Protein AF-A0A2C9CUK0-F1 (afdb_monomer_lite)

Structure (mmCIF, N/CA/C/O backbone):
data_AF-A0A2C9CUK0-F1
#
_entry.id   AF-A0A2C9CUK0-F1
#
loop_
_atom_site.group_PDB
_atom_site.id
_atom_site.type_symbol
_atom_site.label_atom_id
_atom_site.label_alt_id
_atom_site.label_comp_id
_atom_site.label_asym_id
_atom_site.label_entity_id
_atom_site.label_seq_id
_atom_site.pdbx_PDB_ins_code
_atom_site.Cartn_x
_atom_site.Cartn_y
_atom_site.Cartn_z
_atom_site.occupancy
_atom_site.B_iso_or_equiv
_atom_site.auth_seq_id
_atom_site.auth_comp_id
_atom_site.auth_asym_id
_atom_site.auth_atom_id
_atom_site.pdbx_PDB_model_num
ATOM 1 N N . MET A 1 1 ? -21.417 17.311 0.250 1.00 39.19 1 MET A N 1
ATOM 2 C CA . MET A 1 1 ? -20.055 17.781 0.565 1.00 39.19 1 MET A CA 1
ATOM 3 C C . MET A 1 1 ? -19.250 16.514 0.707 1.00 39.19 1 MET A C 1
ATOM 5 O O . MET A 1 1 ? -19.716 15.669 1.457 1.00 39.19 1 MET A O 1
ATOM 9 N N . ALA A 1 2 ? -18.195 16.342 -0.091 1.00 47.84 2 ALA A N 1
ATOM 10 C CA . ALA A 1 2 ? -17.314 15.178 -0.002 1.00 47.84 2 ALA A CA 1
ATOM 11 C C . ALA A 1 2 ? -16.768 15.044 1.430 1.00 47.84 2 ALA A C 1
ATOM 13 O O . ALA A 1 2 ? -16.642 16.058 2.128 1.00 47.84 2 ALA A O 1
ATOM 14 N N . GLY A 1 3 ? -16.516 13.817 1.878 1.00 55.72 3 GLY A N 1
ATOM 15 C CA . GLY A 1 3 ? -16.059 13.498 3.222 1.00 55.72 3 GLY A CA 1
ATOM 16 C C . GLY A 1 3 ? -14.786 14.271 3.546 1.00 55.72 3 GLY A C 1
ATOM 17 O O . GLY A 1 3 ? -13.742 14.082 2.931 1.00 55.72 3 GLY A O 1
ATOM 18 N N . ASN A 1 4 ? -14.864 15.192 4.501 1.00 68.44 4 ASN A N 1
ATOM 19 C CA . ASN A 1 4 ? -13.760 16.095 4.799 1.00 68.44 4 ASN A CA 1
ATOM 20 C C . ASN A 1 4 ? -12.866 15.509 5.903 1.00 68.44 4 ASN A C 1
ATOM 22 O O . ASN A 1 4 ? -12.950 15.938 7.052 1.00 68.44 4 ASN A O 1
ATOM 26 N N . ALA A 1 5 ? -12.001 14.541 5.595 1.00 70.81 5 ALA A N 1
ATOM 27 C CA . ALA A 1 5 ? -10.980 14.100 6.550 1.00 70.81 5 ALA A CA 1
ATOM 28 C C . ALA A 1 5 ? -9.882 15.174 6.700 1.00 70.81 5 ALA A C 1
ATOM 30 O O . ALA A 1 5 ? -9.235 15.556 5.726 1.00 70.81 5 ALA A O 1
ATOM 31 N N . GLN A 1 6 ? -9.655 15.662 7.922 1.00 83.31 6 GLN A N 1
ATOM 32 C CA . GLN A 1 6 ? -8.569 16.595 8.241 1.00 83.31 6 GLN A CA 1
ATOM 33 C C . GLN A 1 6 ? -7.278 15.851 8.603 1.00 83.31 6 GLN A C 1
ATOM 35 O O . GLN A 1 6 ? -6.186 16.262 8.213 1.00 83.31 6 GLN A O 1
ATOM 40 N N . GLU A 1 7 ? -7.401 14.771 9.372 1.00 93.88 7 GLU A N 1
ATOM 41 C CA . GLU A 1 7 ? -6.284 13.953 9.836 1.00 93.88 7 GLU A CA 1
ATOM 42 C C . GLU A 1 7 ? -6.680 12.478 9.785 1.00 93.88 7 GLU A C 1
ATOM 44 O O . GLU A 1 7 ? -7.729 12.097 10.302 1.00 93.88 7 GLU A O 1
ATOM 49 N N . VAL A 1 8 ? -5.819 11.643 9.205 1.00 97.19 8 VAL A N 1
ATOM 50 C CA . VAL A 1 8 ? -5.977 10.186 9.197 1.00 97.19 8 VAL A CA 1
ATOM 51 C C . VAL A 1 8 ? -4.677 9.556 9.675 1.00 97.19 8 VAL A C 1
ATOM 53 O O . VAL A 1 8 ? -3.614 9.819 9.116 1.00 97.19 8 VAL A O 1
ATOM 56 N N . ALA A 1 9 ? -4.751 8.740 10.724 1.00 97.88 9 ALA A N 1
ATOM 57 C CA . ALA A 1 9 ? -3.572 8.179 11.371 1.00 97.88 9 ALA A CA 1
ATOM 58 C C . ALA A 1 9 ? -3.824 6.772 11.911 1.00 97.88 9 ALA A C 1
ATOM 60 O O . ALA A 1 9 ? -4.932 6.422 12.318 1.00 97.88 9 ALA A O 1
ATOM 61 N N . PHE A 1 10 ? -2.762 5.974 11.968 1.00 98.38 10 PHE A N 1
ATOM 62 C CA . PHE A 1 10 ? -2.781 4.715 12.699 1.00 98.38 10 PHE A CA 1
ATOM 63 C C . PHE A 1 10 ? -2.684 4.942 14.213 1.00 98.38 10 PHE A C 1
ATOM 65 O O . PHE A 1 10 ? -2.031 5.878 14.674 1.00 98.38 10 PHE A O 1
ATOM 72 N N . THR A 1 11 ? -3.298 4.053 14.995 1.00 98.00 11 THR A N 1
ATOM 73 C CA . THR A 1 11 ? -3.224 4.047 16.464 1.00 98.00 11 THR A CA 1
ATOM 74 C C . THR A 1 11 ? -2.639 2.736 16.989 1.00 98.00 11 THR A C 1
ATOM 76 O O . THR A 1 11 ? -2.688 1.690 16.332 1.00 98.00 11 THR A O 1
ATOM 79 N N . GLN A 1 12 ? -2.037 2.785 18.181 1.00 96.81 12 GLN A N 1
ATOM 80 C CA . GLN A 1 12 ? -1.477 1.618 18.863 1.00 96.81 12 GLN A CA 1
ATOM 81 C C . GLN A 1 12 ? -2.233 1.320 20.156 1.00 96.81 12 GLN A C 1
ATOM 83 O O . GLN A 1 12 ? -2.759 2.220 20.804 1.00 96.81 12 GLN A O 1
ATOM 88 N N . ILE A 1 13 ? -2.252 0.043 20.537 1.00 96.25 13 ILE A N 1
ATOM 89 C CA . ILE A 1 13 ? -2.817 -0.425 21.799 1.00 96.25 13 ILE A CA 1
ATOM 90 C C . ILE A 1 13 ? -1.724 -1.188 22.541 1.00 96.25 13 ILE A C 1
ATOM 92 O O . ILE A 1 13 ? -1.224 -2.203 22.049 1.00 96.25 13 ILE A O 1
ATOM 96 N N . ASP A 1 14 ? -1.378 -0.715 23.734 1.00 92.62 14 ASP A N 1
ATOM 97 C CA . ASP A 1 14 ? -0.378 -1.355 24.585 1.00 92.62 14 ASP A CA 1
ATOM 98 C C . ASP A 1 14 ? -0.802 -2.770 25.003 1.00 92.62 14 ASP A C 1
ATOM 100 O O . ASP A 1 14 ? -1.976 -3.062 25.242 1.00 92.62 14 ASP A O 1
ATOM 104 N N . GLY A 1 15 ? 0.175 -3.672 25.119 1.00 90.69 15 GLY A N 1
ATOM 105 C CA . GLY A 1 15 ? -0.054 -5.049 25.567 1.00 90.69 15 GLY A CA 1
ATOM 106 C C . GLY A 1 15 ? -0.699 -5.973 24.527 1.00 90.69 15 GLY A C 1
ATOM 107 O O . GLY A 1 15 ? -1.004 -7.124 24.848 1.00 90.69 15 GLY A O 1
ATOM 108 N N . ARG A 1 16 ? -0.888 -5.512 23.283 1.00 92.06 16 ARG A N 1
ATOM 109 C CA . ARG A 1 16 ? -1.268 -6.372 22.156 1.00 92.06 16 ARG A CA 1
ATOM 110 C C . ARG A 1 16 ? -0.193 -7.417 21.861 1.00 92.06 16 ARG A C 1
ATOM 112 O O . ARG A 1 16 ? 1.002 -7.189 22.040 1.00 92.06 16 ARG A O 1
ATOM 119 N N . ALA A 1 17 ? -0.643 -8.583 21.398 1.00 90.19 17 ALA A N 1
ATOM 120 C CA . ALA A 1 17 ? 0.257 -9.600 20.878 1.00 90.19 17 ALA A CA 1
ATOM 121 C C . ALA A 1 17 ? 0.952 -9.060 19.626 1.00 90.19 17 ALA A C 1
ATOM 123 O O . ALA A 1 17 ? 0.290 -8.491 18.764 1.00 90.19 17 ALA A O 1
ATOM 124 N N . SER A 1 18 ? 2.261 -9.276 19.521 1.00 92.56 18 SER A N 1
ATOM 125 C CA . SER A 1 18 ? 3.012 -8.837 18.350 1.00 92.56 18 SER A CA 1
ATOM 126 C C . SER A 1 18 ? 2.898 -9.842 17.202 1.00 92.56 18 SER A C 1
ATOM 128 O O . SER A 1 18 ? 3.010 -11.060 17.404 1.00 92.56 18 SER A O 1
ATOM 130 N N . TYR A 1 19 ? 2.704 -9.329 15.987 1.00 95.44 19 TYR A N 1
ATOM 131 C CA . TYR A 1 19 ? 2.800 -10.118 14.762 1.00 95.44 19 TYR A CA 1
ATOM 132 C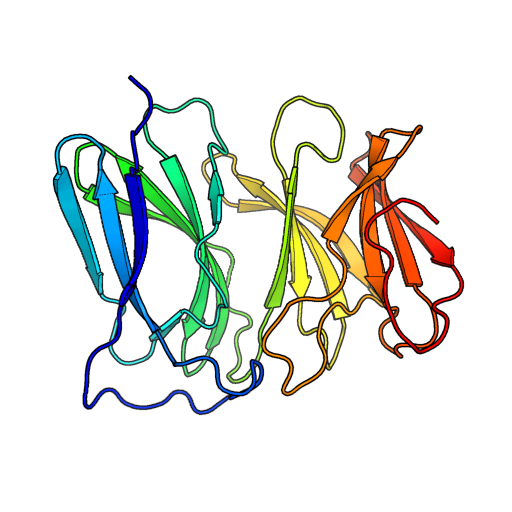 C . TYR A 1 19 ? 4.254 -10.521 14.479 1.00 95.44 19 TYR A C 1
ATOM 134 O O . TYR A 1 19 ? 4.511 -11.635 14.017 1.00 95.44 19 TYR A O 1
ATOM 142 N N . GLY A 1 20 ? 5.214 -9.659 14.806 1.00 93.06 20 GLY A N 1
ATOM 143 C CA . GLY A 1 20 ? 6.645 -9.934 14.833 1.00 93.06 20 GLY A CA 1
ATOM 144 C C . GLY A 1 20 ? 7.261 -10.209 13.464 1.00 93.06 20 GLY A C 1
ATOM 145 O O . GLY A 1 20 ? 8.268 -10.911 13.390 1.00 93.06 20 GLY A O 1
ATOM 146 N N . HIS A 1 21 ? 6.651 -9.729 12.376 1.00 94.12 21 HIS A N 1
ATOM 147 C CA . HIS A 1 21 ? 7.210 -9.913 11.034 1.00 94.12 21 HIS A CA 1
ATOM 148 C C . HIS A 1 21 ? 8.361 -8.940 10.759 1.00 94.12 21 HIS A C 1
ATOM 150 O O . HIS A 1 21 ? 9.390 -9.369 10.242 1.00 94.12 21 HIS A O 1
ATOM 156 N N . GLY A 1 22 ? 8.214 -7.667 11.150 1.00 90.62 22 GLY A N 1
ATOM 157 C CA . GLY A 1 22 ? 9.307 -6.686 11.180 1.00 90.62 22 GLY A CA 1
ATOM 158 C C . GLY A 1 22 ? 9.939 -6.372 9.821 1.00 90.62 22 GLY A C 1
ATOM 159 O O . GLY A 1 22 ? 11.112 -6.012 9.759 1.00 90.62 22 GLY A O 1
ATOM 160 N N . VAL A 1 23 ? 9.205 -6.536 8.713 1.00 93.62 23 VAL A N 1
ATOM 161 C CA . VAL A 1 23 ? 9.763 -6.262 7.377 1.00 93.62 23 VAL A CA 1
ATOM 162 C C . VAL A 1 23 ? 10.017 -4.780 7.136 1.00 93.62 23 VAL A C 1
ATOM 164 O O . VAL A 1 23 ? 10.959 -4.463 6.415 1.00 93.62 23 VAL A O 1
ATOM 167 N N . LEU A 1 24 ? 9.227 -3.906 7.765 1.00 95.06 24 LEU A N 1
ATOM 168 C CA . LEU A 1 24 ? 9.267 -2.446 7.637 1.00 95.06 24 LEU A CA 1
ATOM 169 C C . LEU A 1 24 ? 10.268 -1.762 8.601 1.00 95.06 24 LEU A C 1
ATOM 171 O O . LEU A 1 24 ? 10.103 -0.598 8.970 1.00 95.06 24 LEU A O 1
ATOM 175 N N . GLY A 1 25 ? 11.299 -2.486 9.051 1.00 92.75 25 GLY A N 1
ATOM 176 C CA . GLY A 1 25 ? 12.298 -1.960 9.984 1.00 92.75 25 GLY A CA 1
ATOM 177 C C . GLY A 1 25 ? 11.684 -1.577 11.333 1.00 92.75 25 GLY A C 1
ATOM 178 O O . GLY A 1 25 ? 10.969 -2.376 11.933 1.00 92.75 25 GLY A O 1
ATOM 179 N N . ASP A 1 26 ? 11.955 -0.351 11.789 1.00 91.56 26 ASP A N 1
ATOM 180 C CA . ASP A 1 26 ? 11.504 0.174 13.088 1.00 91.56 26 ASP A CA 1
ATOM 181 C C . ASP A 1 26 ? 10.067 0.737 13.066 1.00 91.56 26 ASP A C 1
ATOM 183 O O . ASP A 1 26 ? 9.647 1.410 14.011 1.00 91.56 26 ASP A O 1
ATOM 187 N N . ILE A 1 27 ? 9.302 0.499 11.992 1.00 93.62 27 ILE A N 1
ATOM 188 C CA . ILE A 1 27 ? 7.895 0.908 11.934 1.00 93.62 27 ILE A CA 1
ATOM 189 C C . ILE A 1 27 ? 7.081 0.093 12.954 1.00 93.62 27 ILE A C 1
ATOM 191 O O . ILE A 1 27 ? 7.160 -1.140 12.951 1.00 93.62 27 ILE A O 1
ATOM 195 N N . PRO A 1 28 ? 6.295 0.754 13.827 1.00 93.31 28 PRO A N 1
ATOM 196 C CA . PRO A 1 28 ? 5.480 0.060 14.811 1.00 93.31 28 PRO A CA 1
ATOM 197 C C . PRO A 1 28 ? 4.389 -0.815 14.192 1.00 93.31 28 PRO A C 1
ATOM 199 O O . PRO A 1 28 ? 3.915 -0.582 13.084 1.00 93.31 28 PRO A O 1
ATOM 202 N N . GLU A 1 29 ? 3.921 -1.791 14.967 1.00 94.56 29 GLU A N 1
ATOM 203 C CA . GLU A 1 29 ? 2.696 -2.518 14.642 1.00 94.56 29 GLU A CA 1
ATOM 204 C C . GLU A 1 29 ? 1.478 -1.688 15.061 1.00 94.56 29 GLU A C 1
ATOM 206 O O . GLU A 1 29 ? 1.323 -1.301 16.230 1.00 94.56 29 GLU A O 1
ATOM 211 N N . TRP A 1 30 ? 0.624 -1.403 14.082 1.00 97.88 30 TRP A N 1
ATOM 212 C CA . TRP A 1 30 ? -0.567 -0.577 14.230 1.00 97.88 30 TRP A CA 1
ATOM 213 C C . TRP A 1 30 ? -1.805 -1.436 14.489 1.00 97.88 30 TRP A C 1
ATOM 215 O O . TRP A 1 30 ? -1.978 -2.496 13.891 1.00 97.88 30 TRP A O 1
ATOM 225 N N . HIS A 1 31 ? -2.695 -0.962 15.356 1.00 98.19 31 HIS A N 1
ATOM 226 C CA . HIS A 1 31 ? -3.851 -1.723 15.846 1.00 98.19 31 HIS A CA 1
ATOM 227 C C . HIS A 1 31 ? -5.193 -1.068 15.529 1.00 98.19 31 HIS A C 1
ATOM 229 O O . HIS A 1 31 ? -6.231 -1.722 15.640 1.00 98.19 31 HIS A O 1
ATOM 235 N N . GLY A 1 32 ? -5.180 0.207 15.160 1.00 98.12 32 GLY A N 1
ATOM 236 C CA . GLY A 1 32 ? -6.376 0.947 14.815 1.00 98.12 32 GLY A CA 1
ATOM 237 C C . GLY A 1 32 ? -6.115 2.024 13.776 1.00 98.12 32 GLY A C 1
ATOM 238 O O . GLY A 1 32 ? -4.969 2.307 13.421 1.00 98.12 32 GLY A O 1
ATOM 239 N N . LEU A 1 33 ? -7.208 2.580 13.273 1.00 98.56 33 LEU A N 1
ATOM 240 C CA . LEU A 1 33 ? -7.255 3.673 12.314 1.00 98.56 33 LEU A CA 1
ATOM 241 C C . LEU A 1 33 ? -8.147 4.759 12.906 1.00 98.56 33 LEU A C 1
ATOM 243 O O . LEU A 1 33 ? -9.275 4.481 13.313 1.00 98.56 33 LEU A O 1
ATOM 247 N N . ARG A 1 34 ? -7.640 5.986 12.956 1.00 98.25 34 ARG A N 1
ATOM 248 C CA . ARG A 1 3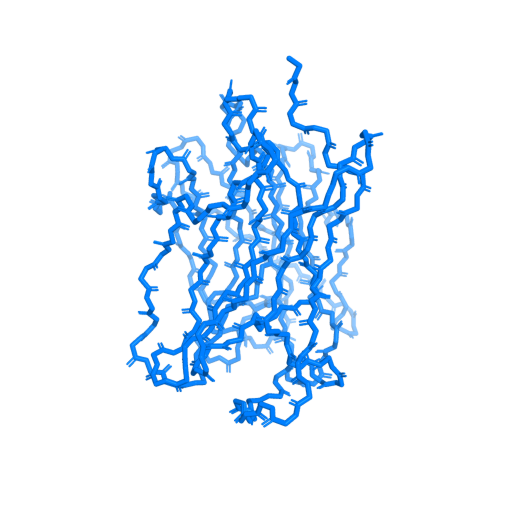4 ? -8.346 7.154 13.471 1.00 98.25 34 ARG A CA 1
ATOM 249 C C . ARG A 1 34 ? -8.488 8.187 12.367 1.00 98.25 34 ARG A C 1
ATOM 251 O O . ARG A 1 34 ? -7.505 8.520 11.711 1.00 98.25 34 ARG A O 1
ATOM 258 N N . VAL A 1 35 ? -9.697 8.714 12.222 1.00 97.94 35 VAL A N 1
ATOM 259 C CA . VAL A 1 35 ? -10.009 9.863 11.372 1.00 97.94 35 VAL A CA 1
ATOM 260 C C . VAL A 1 35 ? -10.495 10.998 12.260 1.00 97.94 35 VAL A C 1
ATOM 262 O O . VAL A 1 35 ? -11.361 10.789 13.110 1.00 97.94 35 VAL A O 1
ATOM 265 N N . THR A 1 36 ? -9.938 12.186 12.056 1.00 96.12 36 THR A N 1
ATOM 266 C CA . THR A 1 36 ? -10.500 13.453 12.529 1.00 96.12 36 THR A CA 1
ATOM 267 C C . THR A 1 36 ? -10.989 14.216 11.304 1.00 96.12 36 THR A C 1
ATOM 269 O O . THR A 1 36 ? -10.191 14.468 10.399 1.00 96.12 36 THR A O 1
ATOM 272 N N . ASP A 1 37 ? -12.271 14.564 11.245 1.00 92.12 37 ASP A N 1
ATOM 273 C CA . ASP A 1 37 ? -12.817 15.368 10.147 1.00 92.12 37 ASP A CA 1
ATOM 274 C C . ASP A 1 37 ? -12.604 16.876 10.357 1.00 92.12 37 ASP A C 1
ATOM 276 O O . ASP A 1 37 ? -12.103 17.321 11.392 1.00 92.12 37 ASP A O 1
ATOM 280 N N . THR A 1 38 ? -12.974 17.685 9.364 1.00 89.00 38 THR A N 1
ATOM 281 C CA . THR A 1 38 ? -12.843 19.150 9.436 1.00 89.00 38 THR A CA 1
ATOM 282 C C . THR A 1 38 ? -13.748 19.814 10.467 1.00 89.00 38 THR A C 1
ATOM 284 O O . THR A 1 38 ? -13.477 20.952 10.853 1.00 89.00 38 THR A O 1
ATOM 287 N N . ASP A 1 39 ? -14.803 19.131 10.910 1.00 90.00 39 ASP A N 1
ATOM 288 C CA . ASP A 1 39 ? -15.696 19.596 11.972 1.00 90.00 39 ASP A CA 1
ATOM 289 C C . ASP A 1 39 ? -15.178 19.183 13.368 1.00 90.00 39 ASP A C 1
ATOM 291 O O . ASP A 1 39 ? -15.744 19.566 14.397 1.00 90.00 39 ASP A O 1
ATOM 295 N N . GLY A 1 40 ? -14.062 18.445 13.422 1.00 91.56 40 GLY A N 1
ATOM 296 C CA . GLY A 1 40 ? -13.429 17.937 14.634 1.00 91.56 40 GLY A CA 1
ATOM 297 C C . GLY A 1 40 ? -14.059 16.650 15.170 1.00 91.56 40 GLY A C 1
ATOM 298 O O . GLY A 1 40 ? -13.721 16.227 16.281 1.00 91.56 40 GLY A O 1
ATOM 299 N N . GLN A 1 41 ? -14.970 16.018 14.425 1.00 93.50 41 GLN A N 1
ATOM 300 C CA . GLN A 1 41 ? -15.496 14.703 14.760 1.00 93.50 41 GLN A CA 1
ATOM 301 C C . GLN A 1 41 ? -14.390 13.659 14.627 1.00 93.50 41 GLN A C 1
ATOM 303 O O . GLN A 1 41 ? -13.594 13.675 13.692 1.00 93.50 41 GLN A O 1
ATOM 308 N N . VAL A 1 42 ? -14.354 12.728 15.578 1.00 96.00 42 VAL A N 1
ATOM 309 C CA . VAL A 1 42 ? -13.370 11.647 15.606 1.00 96.00 42 VAL A CA 1
ATOM 310 C C . VAL A 1 42 ? -14.081 10.317 15.420 1.00 96.00 42 VAL A C 1
ATOM 312 O O . VAL A 1 42 ? -14.968 9.979 16.205 1.00 96.00 42 VAL A O 1
ATOM 315 N N . ALA A 1 43 ? -13.646 9.548 14.427 1.00 97.00 43 ALA A N 1
ATOM 316 C CA . ALA A 1 43 ? -13.976 8.138 14.284 1.00 97.00 43 ALA A CA 1
ATOM 317 C C . ALA A 1 43 ? -12.724 7.293 14.513 1.00 97.00 43 ALA A C 1
ATOM 319 O O . ALA A 1 43 ? -11.636 7.632 14.046 1.00 97.00 43 ALA A O 1
ATOM 320 N N . GLU A 1 44 ? -12.878 6.182 15.226 1.00 97.06 44 GLU A N 1
ATOM 321 C CA . GLU A 1 44 ? -11.797 5.233 15.457 1.00 97.06 44 GLU A CA 1
ATOM 322 C C . GLU A 1 44 ? -12.278 3.811 15.188 1.00 97.06 44 GLU A C 1
ATOM 324 O O . GLU A 1 44 ? -13.341 3.385 15.643 1.00 97.06 44 GLU A O 1
ATOM 329 N N . LEU A 1 45 ? -11.460 3.078 14.447 1.00 97.88 45 LEU A N 1
ATOM 330 C CA . LEU A 1 45 ? -11.599 1.661 14.189 1.00 97.88 45 LEU A CA 1
ATOM 331 C C . LEU A 1 45 ? -10.468 0.929 14.907 1.00 97.88 45 LEU A C 1
ATOM 333 O O . LEU A 1 45 ? -9.302 1.270 14.732 1.00 97.88 45 LEU A O 1
ATOM 337 N N . VAL A 1 46 ? -10.800 -0.130 15.643 1.00 98.06 46 VAL A N 1
ATOM 338 C CA . VAL A 1 46 ? -9.819 -1.039 16.248 1.00 98.06 46 VAL A CA 1
ATOM 339 C C . VAL A 1 46 ? -9.915 -2.404 15.578 1.00 98.06 46 VAL A C 1
ATOM 341 O O . VAL A 1 46 ? -10.985 -3.012 15.533 1.00 98.06 46 VAL A O 1
ATOM 344 N N . LEU A 1 47 ? -8.785 -2.910 15.089 1.00 98.19 47 LEU A N 1
ATOM 345 C CA . LEU A 1 47 ? -8.698 -4.227 14.468 1.00 98.19 47 LEU A CA 1
ATOM 346 C C . LEU A 1 47 ? -8.864 -5.361 15.498 1.00 98.19 47 LEU A C 1
ATOM 348 O O . LEU A 1 47 ? -8.542 -5.182 16.678 1.00 98.19 47 LEU A O 1
ATOM 352 N N . PRO A 1 48 ? -9.287 -6.573 15.094 1.00 97.44 48 PRO A N 1
ATOM 353 C CA . PRO A 1 48 ? -9.303 -7.737 15.983 1.00 97.44 48 PRO A CA 1
ATOM 354 C C . PRO A 1 48 ? -7.913 -8.069 16.577 1.00 97.44 48 PRO A C 1
ATOM 356 O O . PRO A 1 48 ? -6.901 -7.708 15.977 1.00 97.44 48 PRO A O 1
ATOM 359 N N . PRO A 1 49 ? -7.829 -8.758 17.740 1.00 96.62 49 PRO A N 1
ATOM 360 C CA . PRO A 1 49 ? -6.585 -9.129 18.447 1.00 96.62 49 PRO A CA 1
ATOM 361 C C . PRO A 1 49 ? -5.451 -9.733 17.613 1.00 96.62 49 PRO A C 1
ATOM 363 O O . PRO A 1 49 ? -4.286 -9.554 17.951 1.00 96.62 49 PRO A O 1
ATOM 366 N N . ASP A 1 50 ? -5.793 -10.447 16.548 1.00 96.62 50 ASP A N 1
ATOM 367 C CA . ASP A 1 50 ? -4.903 -11.198 15.661 1.00 96.62 50 ASP A CA 1
ATOM 368 C C . ASP A 1 50 ? -4.661 -10.495 14.311 1.00 96.62 50 ASP A C 1
ATOM 370 O O . ASP A 1 50 ? -4.324 -11.150 13.318 1.00 96.62 50 ASP A O 1
ATOM 374 N N . HIS A 1 51 ? -4.882 -9.180 14.263 1.00 98.12 51 HIS A N 1
ATOM 375 C CA . HIS A 1 51 ? -4.664 -8.336 13.093 1.00 98.12 51 HIS A CA 1
ATOM 376 C C . HIS A 1 51 ? -3.834 -7.104 13.450 1.00 98.12 51 HIS A C 1
ATOM 378 O O . HIS A 1 51 ? -3.914 -6.596 14.573 1.00 98.12 51 HIS A O 1
ATOM 384 N N . ILE A 1 52 ? -3.096 -6.609 12.462 1.00 98.1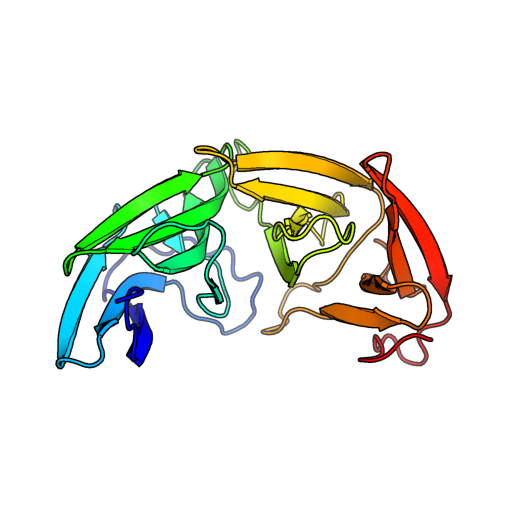9 52 ILE A N 1
ATOM 385 C CA . ILE A 1 52 ? -2.414 -5.312 12.489 1.00 98.19 52 ILE A CA 1
ATOM 386 C C . ILE A 1 52 ? -2.599 -4.601 11.145 1.00 98.19 52 ILE A C 1
ATOM 388 O O . ILE A 1 52 ? -2.864 -5.263 10.139 1.00 98.19 52 ILE A O 1
ATOM 392 N N . PHE A 1 53 ? -2.399 -3.284 11.108 1.00 98.38 53 PHE A N 1
ATOM 393 C CA . PHE A 1 53 ? -2.020 -2.631 9.856 1.00 98.38 53 PHE A CA 1
ATOM 394 C C . PHE A 1 53 ? -0.504 -2.749 9.698 1.00 98.38 53 PHE A C 1
ATOM 396 O O . PHE A 1 53 ? 0.258 -2.200 10.492 1.00 98.38 53 PHE A O 1
ATOM 403 N N . GLU A 1 54 ? -0.063 -3.517 8.707 1.00 97.44 54 GLU A N 1
ATOM 404 C CA . GLU A 1 54 ? 1.354 -3.699 8.382 1.00 97.44 54 GLU A CA 1
ATOM 405 C C . GLU A 1 54 ? 1.735 -2.726 7.262 1.00 97.44 54 GLU A C 1
ATOM 407 O O . GLU A 1 54 ? 1.990 -3.116 6.124 1.00 97.44 54 GLU A O 1
ATOM 412 N N . ASP A 1 55 ? 1.702 -1.434 7.578 1.00 97.75 55 ASP A N 1
ATOM 413 C CA . ASP A 1 55 ? 1.842 -0.343 6.612 1.00 97.75 55 ASP A CA 1
ATOM 414 C C . ASP A 1 55 ? 2.642 0.823 7.209 1.00 97.75 55 ASP A C 1
ATOM 416 O O . ASP A 1 55 ? 2.832 0.928 8.422 1.00 97.75 55 ASP A O 1
ATOM 420 N N . ILE A 1 56 ? 3.102 1.712 6.334 1.00 96.88 56 ILE A N 1
ATOM 421 C CA . ILE A 1 56 ? 3.847 2.918 6.700 1.00 96.88 56 ILE A CA 1
ATOM 422 C C . ILE A 1 56 ? 2.891 4.046 7.080 1.00 96.88 56 ILE A C 1
ATOM 424 O O . ILE A 1 56 ? 3.085 4.703 8.100 1.00 96.88 56 ILE A O 1
ATOM 428 N N . ALA A 1 57 ? 1.865 4.274 6.258 1.00 96.38 57 ALA A N 1
ATOM 429 C CA . ALA A 1 57 ? 0.870 5.318 6.470 1.00 96.38 57 ALA A CA 1
ATOM 430 C C . ALA A 1 57 ? -0.432 4.990 5.717 1.00 96.38 57 ALA A C 1
ATOM 432 O O . ALA A 1 57 ? -0.363 4.380 4.644 1.00 96.38 57 ALA A O 1
ATOM 433 N N . PRO A 1 58 ? -1.602 5.421 6.225 1.00 97.88 58 PRO A N 1
ATOM 434 C CA . PRO A 1 58 ? -2.850 5.354 5.474 1.00 97.88 58 PRO A CA 1
ATOM 435 C C . PRO A 1 58 ? -2.793 6.258 4.237 1.00 97.88 58 PRO A C 1
ATOM 437 O O . PRO A 1 58 ? -2.250 7.363 4.298 1.00 97.88 58 PRO A O 1
ATOM 440 N N . ARG A 1 59 ? -3.367 5.812 3.115 1.00 97.69 59 ARG A N 1
ATOM 441 C CA . ARG A 1 59 ? -3.475 6.607 1.880 1.00 97.69 59 ARG A CA 1
ATOM 442 C C . ARG A 1 59 ? -4.918 7.060 1.718 1.00 97.69 59 ARG A C 1
ATOM 444 O O . ARG A 1 59 ? -5.777 6.229 1.458 1.00 97.69 59 ARG A O 1
ATOM 451 N N . VAL A 1 60 ? -5.160 8.352 1.917 1.00 96.75 60 VAL A N 1
ATOM 452 C CA . VAL A 1 60 ? -6.485 8.975 1.793 1.00 96.75 60 VAL A CA 1
ATOM 453 C C . VAL A 1 60 ? -6.687 9.416 0.350 1.00 96.75 60 VAL A C 1
ATOM 455 O O . VAL A 1 60 ? -5.843 10.136 -0.188 1.00 96.75 60 VAL A O 1
ATOM 458 N N . VAL A 1 61 ? -7.765 8.969 -0.279 1.00 95.25 61 VAL A N 1
ATOM 459 C CA . VAL A 1 61 ? -8.050 9.194 -1.697 1.00 95.25 61 VAL A CA 1
ATOM 460 C C . VAL A 1 61 ? -9.553 9.068 -1.948 1.00 95.25 61 VAL A C 1
ATOM 462 O O . VAL A 1 61 ? -10.227 8.367 -1.211 1.00 95.25 61 VAL A O 1
ATOM 465 N N . GLN A 1 62 ? -10.061 9.749 -2.971 1.00 93.31 62 GLN A N 1
ATOM 466 C CA . GLN A 1 62 ? -11.412 9.533 -3.484 1.00 93.31 62 GLN A CA 1
ATOM 467 C C . GLN A 1 62 ? -11.313 8.532 -4.643 1.00 93.31 62 GLN A C 1
ATOM 469 O O . GLN A 1 62 ? -10.818 8.895 -5.709 1.00 93.31 62 GLN A O 1
ATOM 474 N N . LEU A 1 63 ? -11.656 7.269 -4.405 1.00 94.38 63 LEU A N 1
ATOM 475 C CA . LEU A 1 63 ? -11.585 6.177 -5.382 1.00 94.38 63 LEU A CA 1
ATOM 476 C C . LEU A 1 63 ? -12.854 6.057 -6.220 1.00 94.38 63 LEU A C 1
ATOM 478 O O . LEU A 1 63 ? -12.773 5.578 -7.350 1.00 94.38 63 LEU A O 1
ATOM 482 N N . ASP A 1 64 ? -13.995 6.472 -5.678 1.00 86.75 64 ASP A N 1
ATOM 483 C CA . ASP A 1 64 ? -15.275 6.475 -6.375 1.00 86.75 64 ASP A CA 1
ATOM 484 C C . ASP A 1 64 ? -15.963 7.852 -6.313 1.00 86.75 64 ASP A C 1
ATOM 486 O O . ASP A 1 64 ? -15.432 8.813 -5.763 1.00 86.75 64 ASP A O 1
ATOM 490 N N . ASP A 1 65 ? -17.141 7.980 -6.919 1.00 85.31 65 ASP A N 1
ATOM 491 C CA . ASP A 1 65 ? -17.885 9.248 -6.958 1.00 85.31 65 ASP A CA 1
ATOM 492 C C . ASP A 1 65 ? -18.828 9.442 -5.754 1.00 85.31 65 ASP A C 1
ATOM 494 O O . ASP A 1 65 ? -19.765 10.254 -5.813 1.00 85.31 65 ASP A O 1
ATOM 498 N N . ASP A 1 66 ? -18.652 8.670 -4.681 1.00 82.94 66 ASP A N 1
ATOM 499 C CA . ASP A 1 66 ? -19.501 8.765 -3.508 1.00 82.94 66 ASP A CA 1
ATOM 500 C C . ASP A 1 66 ? -19.155 9.987 -2.626 1.00 82.94 66 ASP A C 1
ATOM 502 O O . ASP A 1 66 ? -18.366 10.869 -2.976 1.00 82.94 66 ASP A O 1
ATOM 506 N N . ALA A 1 67 ? -19.892 10.156 -1.525 1.00 80.44 67 ALA A N 1
ATOM 507 C CA . ALA A 1 67 ? -19.687 11.291 -0.627 1.00 80.44 67 ALA A CA 1
ATOM 508 C C . ALA A 1 67 ? -18.705 10.994 0.517 1.00 80.44 67 ALA A C 1
ATOM 510 O O . ALA A 1 67 ? -18.404 11.918 1.277 1.00 80.44 67 ALA A O 1
ATOM 511 N N . GLY A 1 68 ? -18.284 9.744 0.688 1.00 89.38 68 GLY A N 1
ATOM 512 C CA . GLY A 1 68 ? -17.262 9.306 1.625 1.00 89.38 68 GLY A CA 1
ATOM 513 C C . GLY A 1 68 ? -15.864 9.690 1.157 1.00 89.38 68 GLY A C 1
ATOM 514 O O . GLY A 1 68 ? -15.698 10.443 0.205 1.00 89.38 68 GLY A O 1
ATOM 515 N N . ILE A 1 69 ? -14.858 9.268 1.916 1.00 92.00 69 ILE A N 1
ATOM 516 C CA . ILE A 1 69 ? -13.464 9.291 1.475 1.00 92.00 69 ILE A CA 1
ATOM 517 C C . ILE A 1 69 ? -12.835 7.942 1.794 1.00 92.00 69 ILE A C 1
ATOM 519 O O . ILE A 1 69 ? -13.011 7.406 2.899 1.00 92.00 69 ILE A O 1
ATOM 523 N N . GLU A 1 70 ? -12.045 7.426 0.862 1.00 96.69 70 GLU A N 1
ATOM 524 C CA . GLU A 1 70 ? -11.458 6.103 0.966 1.00 96.69 70 GLU A CA 1
ATOM 525 C C . GLU A 1 70 ? -10.054 6.179 1.560 1.00 96.69 70 GLU A C 1
ATOM 527 O O . GLU A 1 70 ? -9.250 7.088 1.329 1.00 96.69 70 GLU A O 1
ATOM 532 N N . ILE A 1 71 ? -9.744 5.180 2.374 1.00 98.25 71 ILE A N 1
ATOM 533 C CA . ILE A 1 71 ? -8.495 5.053 3.103 1.00 98.25 71 ILE A CA 1
ATOM 534 C C . ILE A 1 71 ? -7.924 3.680 2.781 1.00 98.25 71 ILE A C 1
ATOM 536 O O . ILE A 1 71 ? -8.368 2.646 3.290 1.00 98.25 71 ILE A O 1
ATOM 540 N N . VAL A 1 72 ? -6.909 3.681 1.925 1.00 98.69 72 VAL A N 1
ATOM 541 C CA . VAL A 1 72 ? -6.228 2.475 1.464 1.00 98.69 72 VAL A CA 1
ATOM 542 C C . VAL A 1 72 ? -5.092 2.122 2.415 1.00 98.69 72 VAL A C 1
ATOM 544 O O . VAL A 1 72 ? -4.178 2.921 2.657 1.00 98.69 72 VAL A O 1
ATOM 547 N N . VAL A 1 73 ? -5.142 0.899 2.939 1.00 98.75 73 VAL A N 1
ATOM 548 C CA . VAL A 1 73 ? -4.213 0.377 3.949 1.00 98.75 73 VAL A CA 1
ATOM 549 C C . VAL A 1 73 ? -3.826 -1.073 3.663 1.00 98.75 73 VAL A C 1
ATOM 551 O O . VAL A 1 73 ? -4.520 -1.807 2.952 1.00 98.75 73 VAL A O 1
ATOM 554 N N . VAL A 1 74 ? -2.725 -1.514 4.271 1.00 98.62 74 VAL A N 1
ATOM 555 C CA . VAL A 1 74 ? -2.350 -2.932 4.339 1.00 98.62 74 VAL A CA 1
ATOM 556 C C . VAL A 1 74 ? -2.797 -3.521 5.672 1.00 98.62 74 VAL A C 1
ATOM 558 O O . VAL A 1 74 ? -2.159 -3.314 6.702 1.00 98.62 74 VAL A O 1
ATOM 561 N N . GLU A 1 75 ? -3.891 -4.279 5.664 1.00 98.56 75 GLU A N 1
ATOM 562 C CA . GLU A 1 75 ? -4.330 -5.056 6.826 1.00 98.56 75 GLU A CA 1
ATOM 563 C C . GLU A 1 75 ? -3.667 -6.435 6.781 1.00 98.56 75 GLU A C 1
ATOM 565 O O . GLU A 1 75 ? -3.608 -7.059 5.725 1.00 98.56 75 GLU A O 1
ATOM 570 N N . THR A 1 76 ? -3.191 -6.941 7.917 1.00 98.50 76 THR A N 1
ATOM 571 C CA . THR A 1 76 ? -2.522 -8.243 8.014 1.00 98.50 76 THR A CA 1
ATOM 572 C C . THR A 1 76 ? -3.133 -9.087 9.116 1.00 98.50 76 THR A C 1
ATOM 574 O O . THR A 1 76 ? -3.194 -8.675 10.272 1.00 98.50 76 THR A O 1
ATOM 577 N N . ARG A 1 77 ? -3.515 -10.322 8.770 1.00 97.75 77 ARG A N 1
ATOM 578 C CA . ARG A 1 77 ? -3.919 -11.370 9.716 1.00 97.75 77 ARG A CA 1
ATOM 579 C C . ARG A 1 77 ? -2.755 -12.255 10.114 1.00 97.75 77 ARG A C 1
ATOM 581 O O . ARG A 1 77 ? -2.026 -12.759 9.257 1.00 97.75 77 ARG A O 1
ATOM 588 N N . PHE A 1 78 ? -2.669 -12.594 11.397 1.00 97.44 78 PHE A N 1
ATOM 589 C CA . PHE A 1 78 ? -1.526 -13.335 11.939 1.00 97.44 78 PHE A CA 1
ATOM 590 C C . PHE A 1 78 ? -1.298 -14.691 11.268 1.00 97.44 78 PHE A C 1
ATOM 592 O O . PHE A 1 78 ? -0.155 -15.107 11.085 1.00 97.44 78 PHE A O 1
ATOM 599 N N . ASN A 1 79 ? -2.368 -15.398 10.906 1.00 96.81 79 ASN A N 1
ATOM 600 C CA . ASN A 1 79 ? -2.291 -16.719 10.283 1.00 96.81 79 ASN A CA 1
ATOM 601 C C . ASN A 1 79 ? -2.442 -16.693 8.753 1.00 96.81 79 ASN A C 1
ATOM 603 O O . ASN A 1 79 ? -2.100 -17.688 8.113 1.00 96.81 79 ASN A O 1
ATOM 607 N N .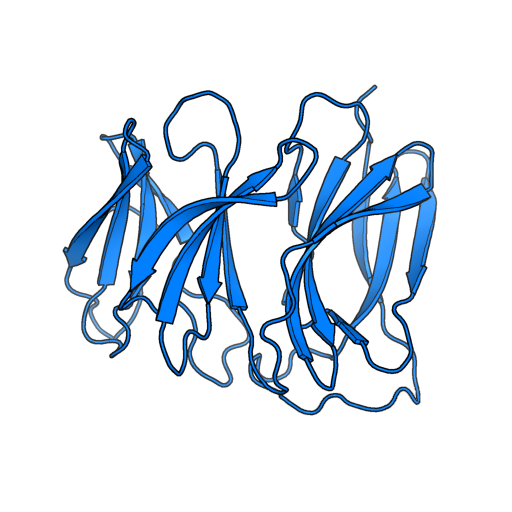 ALA A 1 80 ? -2.900 -15.583 8.167 1.00 97.31 80 ALA A N 1
ATOM 608 C CA . ALA A 1 80 ? -3.289 -15.516 6.759 1.00 97.31 80 ALA A CA 1
ATOM 609 C C . ALA A 1 80 ? -2.472 -14.512 5.927 1.00 97.31 80 ALA A C 1
ATOM 611 O O . ALA A 1 80 ? -2.531 -14.571 4.702 1.00 97.31 80 ALA A O 1
ATOM 612 N N . GLY A 1 81 ? -1.660 -13.663 6.559 1.00 97.62 81 GLY A N 1
ATOM 613 C CA . GLY A 1 81 ? -0.866 -12.646 5.870 1.00 97.62 81 GLY A CA 1
ATOM 614 C C . GLY A 1 81 ? -1.678 -11.396 5.538 1.00 97.62 81 GLY A C 1
ATOM 615 O O . GLY A 1 81 ? -2.769 -11.199 6.073 1.00 97.62 81 GLY A O 1
ATOM 616 N N . ALA A 1 82 ? -1.100 -10.547 4.696 1.00 97.88 82 ALA A N 1
ATOM 617 C CA . ALA A 1 82 ? -1.646 -9.260 4.302 1.00 97.88 82 ALA A CA 1
ATOM 618 C C . ALA A 1 82 ? -2.793 -9.377 3.293 1.00 97.88 82 ALA A C 1
ATOM 620 O O . ALA A 1 82 ? -2.922 -10.376 2.577 1.00 97.88 82 ALA A O 1
ATOM 621 N N . ALA A 1 83 ? -3.585 -8.316 3.239 1.00 98.56 83 ALA A N 1
ATOM 622 C CA . ALA A 1 83 ? -4.541 -7.997 2.199 1.00 98.56 83 ALA A CA 1
ATOM 623 C C . ALA A 1 83 ? -4.577 -6.473 2.011 1.00 98.56 83 ALA A C 1
ATOM 625 O O . ALA A 1 83 ? -4.429 -5.706 2.965 1.00 98.56 83 ALA A O 1
ATOM 626 N N . LEU A 1 84 ? -4.800 -6.039 0.772 1.00 98.75 84 LEU A N 1
ATOM 627 C CA . LEU A 1 84 ? -5.171 -4.659 0.480 1.00 98.75 84 LEU A CA 1
ATOM 628 C C . LEU A 1 84 ? -6.594 -4.443 0.996 1.00 98.75 84 LEU A C 1
ATOM 630 O O . LEU A 1 84 ? -7.485 -5.204 0.601 1.00 98.75 84 LEU A O 1
ATOM 634 N N . ALA A 1 85 ? -6.784 -3.451 1.862 1.00 98.69 85 ALA A N 1
ATOM 635 C CA . ALA A 1 85 ? -8.076 -3.067 2.415 1.00 98.69 85 ALA A CA 1
ATOM 636 C C . ALA A 1 85 ? -8.372 -1.598 2.101 1.00 98.69 85 ALA A C 1
ATOM 638 O O . ALA A 1 85 ? -7.478 -0.751 2.155 1.00 98.69 85 ALA A O 1
ATOM 639 N N . VAL A 1 86 ? -9.635 -1.325 1.796 1.00 98.56 86 VAL A N 1
ATOM 640 C CA . VAL A 1 86 ? -10.191 0.010 1.604 1.00 98.56 86 VAL A CA 1
ATOM 641 C C . VAL A 1 86 ? -11.225 0.224 2.697 1.00 98.56 86 VAL A C 1
ATOM 643 O O . VAL A 1 86 ? -12.191 -0.537 2.818 1.00 98.56 86 VAL A O 1
ATOM 646 N N . TYR A 1 87 ? -10.968 1.218 3.537 1.00 98.12 87 TYR A N 1
ATOM 647 C CA . TYR A 1 87 ? -11.920 1.705 4.520 1.00 98.12 87 TYR A CA 1
ATOM 648 C C . TYR A 1 87 ? -12.528 2.997 4.018 1.00 98.12 87 TYR A C 1
ATOM 650 O O . TYR A 1 87 ? -11.801 3.871 3.572 1.00 98.12 87 TYR A O 1
ATOM 658 N N . GLU A 1 88 ? -13.827 3.143 4.174 1.00 96.62 88 GLU A N 1
ATOM 659 C CA . GLU A 1 88 ? -14.529 4.375 3.863 1.00 96.62 88 GLU A CA 1
ATOM 660 C C . GLU A 1 88 ? -14.798 5.131 5.160 1.00 96.62 88 GLU A C 1
ATOM 662 O O . GLU A 1 88 ? -15.199 4.543 6.178 1.00 96.62 88 GLU A O 1
ATOM 667 N N . TYR A 1 89 ? -14.581 6.441 5.117 1.00 95.50 89 TYR A N 1
ATOM 668 C CA . TYR A 1 89 ? -15.064 7.361 6.127 1.00 95.50 89 TYR A CA 1
ATOM 669 C C . TYR A 1 89 ? -16.239 8.176 5.583 1.00 95.50 89 TYR A C 1
ATOM 671 O O . TYR A 1 89 ? -16.060 9.067 4.756 1.00 95.5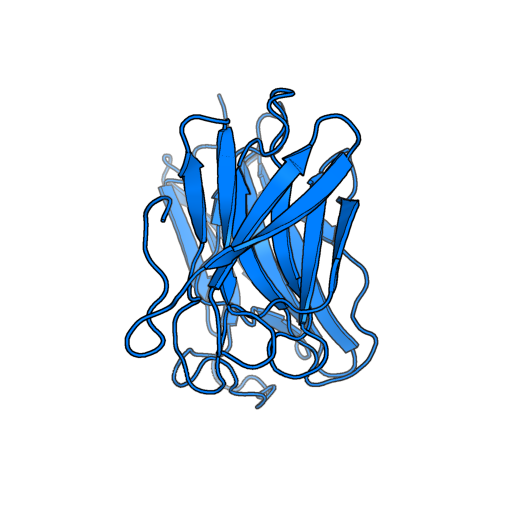0 89 TYR A O 1
ATOM 679 N N . ALA A 1 90 ? -17.436 7.908 6.101 1.00 93.38 90 ALA A N 1
ATOM 680 C CA . ALA A 1 90 ? -18.655 8.620 5.741 1.00 93.38 90 ALA A CA 1
ATOM 681 C C . ALA A 1 90 ? -19.566 8.774 6.961 1.00 93.38 90 ALA A C 1
ATOM 683 O O . ALA A 1 90 ? -19.614 7.909 7.837 1.00 93.38 90 ALA A O 1
ATOM 684 N N . GLU A 1 91 ? -20.282 9.899 7.034 1.00 91.31 91 GLU A N 1
ATOM 685 C CA . GLU A 1 91 ? -21.263 10.183 8.096 1.00 91.31 91 GLU A CA 1
ATOM 686 C C . GLU A 1 91 ? -20.713 9.989 9.528 1.00 91.31 91 GLU A C 1
ATOM 688 O O . GLU A 1 91 ? -21.414 9.543 10.441 1.00 91.31 91 GLU A O 1
ATOM 693 N N . GLY A 1 92 ? -19.432 10.312 9.738 1.00 91.75 92 GLY A N 1
ATOM 694 C CA . GLY A 1 92 ? -18.778 10.184 11.039 1.00 91.75 92 GLY A CA 1
ATOM 695 C C . GLY A 1 92 ? -18.376 8.759 11.421 1.00 91.75 92 GLY A C 1
ATOM 696 O O . GLY A 1 92 ? -18.083 8.508 12.592 1.00 91.75 92 GLY A O 1
ATOM 697 N N . GLN A 1 93 ? -18.378 7.816 10.477 1.00 94.25 93 GLN A N 1
ATOM 698 C CA . GLN A 1 93 ? -18.097 6.404 10.724 1.00 94.25 93 GLN A CA 1
ATOM 699 C C . GLN A 1 93 ? -17.005 5.880 9.796 1.00 94.25 93 GLN A C 1
ATOM 701 O O . GLN A 1 93 ? -16.959 6.225 8.623 1.00 94.25 93 GLN A O 1
ATOM 706 N N . LEU A 1 94 ? -16.153 5.005 10.336 1.00 96.31 94 LEU A N 1
ATOM 707 C CA . LEU A 1 94 ? -15.217 4.191 9.565 1.00 96.31 94 LEU A CA 1
ATOM 708 C C . LEU A 1 94 ? -15.833 2.817 9.309 1.00 96.31 94 LEU A C 1
ATOM 710 O O . LEU A 1 94 ? -16.176 2.110 10.262 1.00 96.31 94 LEU A O 1
ATOM 714 N N . ARG A 1 95 ? -15.924 2.411 8.043 1.00 96.25 95 ARG A N 1
ATOM 715 C CA . ARG A 1 95 ? -16.415 1.086 7.646 1.00 96.25 95 ARG A CA 1
ATOM 716 C C . ARG A 1 95 ? -15.457 0.416 6.673 1.00 96.25 95 ARG A C 1
ATOM 718 O O . ARG A 1 95 ? -14.862 1.077 5.835 1.00 96.25 95 ARG A O 1
ATOM 725 N N . LEU A 1 96 ? -15.288 -0.902 6.801 1.00 97.56 96 LEU A N 1
ATOM 726 C CA . LEU A 1 96 ? -14.590 -1.667 5.769 1.00 97.56 96 LEU A CA 1
ATOM 727 C C . LEU A 1 96 ? -15.488 -1.701 4.537 1.00 97.56 96 LEU A C 1
ATOM 729 O O . LEU A 1 96 ? -16.595 -2.238 4.607 1.00 97.56 96 LEU A O 1
ATOM 733 N N . GLU A 1 97 ? -14.996 -1.156 3.440 1.00 97.25 97 GLU A N 1
ATOM 734 C CA . GLU A 1 97 ? -15.726 -1.093 2.185 1.00 97.25 97 GLU A CA 1
ATOM 735 C C . GLU A 1 97 ? -15.371 -2.296 1.307 1.00 97.25 97 GLU A C 1
ATOM 737 O O . GLU A 1 97 ? -16.231 -3.108 0.963 1.00 97.25 97 GLU A O 1
ATOM 742 N N . ALA A 1 98 ? -14.075 -2.494 1.052 1.00 98.06 98 ALA A N 1
ATOM 743 C CA . ALA A 1 98 ? -13.578 -3.605 0.255 1.00 98.06 98 ALA A CA 1
ATOM 744 C C . ALA A 1 98 ? -12.243 -4.142 0.781 1.00 98.06 98 ALA A C 1
ATOM 746 O O . ALA A 1 98 ? -11.447 -3.447 1.410 1.00 98.06 98 ALA A O 1
ATOM 747 N N . ARG A 1 99 ? -11.972 -5.422 0.511 1.00 98.38 99 ARG A N 1
ATOM 748 C CA . ARG A 1 99 ? -10.678 -6.047 0.801 1.00 98.38 99 ARG A CA 1
ATOM 749 C C . ARG A 1 99 ? -10.400 -7.173 -0.182 1.00 98.38 99 ARG A C 1
ATOM 751 O O . ARG A 1 99 ? -11.291 -7.959 -0.501 1.00 98.38 99 ARG A O 1
ATOM 758 N N . THR A 1 100 ? -9.147 -7.292 -0.600 1.00 98.44 100 THR A N 1
ATOM 759 C CA . THR A 1 100 ? -8.661 -8.477 -1.322 1.00 98.44 100 THR A CA 1
ATOM 760 C C . THR A 1 100 ? -8.722 -9.729 -0.436 1.00 98.44 100 THR A C 1
ATOM 762 O O . THR A 1 100 ? -8.970 -9.673 0.776 1.00 98.44 100 THR A O 1
ATOM 765 N N . HIS A 1 101 ? -8.508 -10.906 -1.025 1.00 96.94 101 HIS A N 1
ATOM 766 C CA . HIS A 1 101 ? -8.303 -12.098 -0.211 1.00 96.94 101 HIS A CA 1
ATOM 767 C C . HIS A 1 101 ? -7.010 -11.979 0.604 1.00 96.94 101 HIS A C 1
ATOM 769 O O . HIS A 1 101 ? -6.042 -11.344 0.195 1.00 96.94 101 HIS A O 1
ATOM 775 N N . TRP A 1 102 ? -6.968 -12.664 1.741 1.00 97.81 102 TRP A N 1
ATOM 776 C CA . TRP A 1 102 ? -5.714 -12.891 2.448 1.00 97.81 102 TRP A CA 1
ATOM 777 C C . TRP A 1 102 ? -4.800 -13.797 1.625 1.00 97.81 102 TRP A C 1
ATOM 779 O O . TRP A 1 102 ? -5.276 -14.760 1.023 1.00 97.81 102 TRP A O 1
ATOM 789 N N . PHE A 1 103 ? -3.486 -13.591 1.698 1.00 93.00 103 PHE A N 1
ATOM 790 C CA . PHE A 1 103 ? -2.505 -14.467 1.037 1.00 93.00 103 PHE A CA 1
ATOM 791 C C . PHE A 1 103 ? -2.477 -15.923 1.546 1.00 93.00 103 PHE A C 1
ATOM 793 O O . PHE A 1 103 ? -1.737 -16.760 1.027 1.00 93.00 103 PHE A O 1
ATOM 800 N N . GLY A 1 104 ? -3.254 -16.248 2.580 1.00 92.81 104 GLY A N 1
ATOM 801 C CA . GLY A 1 104 ? -3.442 -17.599 3.104 1.00 92.81 104 GLY A CA 1
ATOM 802 C C . GLY A 1 104 ? -2.288 -18.125 3.961 1.00 92.81 104 GLY A C 1
ATOM 803 O O . GLY A 1 104 ? -2.336 -19.272 4.404 1.00 92.81 104 GLY A O 1
ATOM 804 N N . ARG A 1 105 ? -1.251 -17.318 4.222 1.00 94.31 105 ARG A N 1
ATOM 805 C CA . ARG A 1 105 ? -0.124 -17.701 5.079 1.00 94.31 105 ARG A CA 1
ATOM 806 C C . ARG A 1 105 ? 0.488 -16.493 5.784 1.00 94.31 105 ARG A C 1
ATOM 808 O O . ARG A 1 105 ? 0.713 -15.457 5.170 1.00 94.31 105 ARG A O 1
ATOM 815 N N . ARG A 1 106 ? 0.858 -16.687 7.053 1.00 95.88 106 ARG A N 1
ATOM 816 C CA . ARG A 1 106 ? 1.682 -15.760 7.846 1.00 95.88 106 ARG A CA 1
ATOM 817 C C . ARG A 1 106 ? 2.931 -15.286 7.089 1.00 95.88 106 ARG A C 1
ATOM 819 O O . ARG A 1 106 ? 3.551 -16.060 6.354 1.00 95.88 106 ARG A O 1
ATOM 826 N N . ASN A 1 107 ? 3.340 -14.046 7.349 1.00 95.50 107 ASN A N 1
ATOM 827 C CA . ASN A 1 107 ? 4.532 -13.397 6.799 1.00 95.50 107 ASN A CA 1
ATOM 828 C C . ASN A 1 107 ? 4.499 -13.346 5.263 1.00 95.50 107 ASN A C 1
ATOM 830 O O . ASN A 1 107 ? 5.478 -13.628 4.565 1.00 95.50 107 ASN A O 1
ATOM 834 N N . ARG A 1 108 ? 3.314 -13.061 4.724 1.00 96.56 108 ARG A N 1
ATOM 835 C CA . ARG A 1 108 ? 3.102 -12.662 3.336 1.00 96.56 108 ARG A CA 1
ATOM 836 C C . ARG A 1 108 ? 2.573 -11.249 3.376 1.00 96.56 108 ARG A C 1
ATOM 838 O O . ARG A 1 108 ? 1.579 -11.000 4.042 1.00 96.56 108 ARG A O 1
ATOM 845 N N . TRP A 1 109 ? 3.288 -10.357 2.717 1.00 97.44 109 TRP A N 1
ATOM 846 C CA . TRP A 1 109 ? 3.074 -8.925 2.791 1.00 97.44 109 TRP A CA 1
ATOM 847 C C . TRP A 1 109 ? 3.073 -8.339 1.384 1.00 97.44 109 TRP A C 1
ATOM 849 O O . TRP A 1 109 ? 3.644 -8.935 0.462 1.00 97.44 109 TRP A O 1
ATOM 859 N N . LEU A 1 110 ? 2.423 -7.194 1.225 1.00 97.81 110 LEU A N 1
ATOM 860 C CA . LEU A 1 110 ? 2.387 -6.426 -0.010 1.00 97.81 110 LEU A CA 1
ATOM 861 C C . LEU A 1 110 ? 2.847 -5.001 0.265 1.00 97.81 110 LEU A C 1
ATOM 863 O O . LEU A 1 110 ? 2.558 -4.453 1.321 1.00 97.81 110 LEU A O 1
ATOM 867 N N . ALA A 1 111 ? 3.553 -4.419 -0.694 1.00 98.38 111 ALA A N 1
ATOM 868 C CA . ALA A 1 111 ? 4.106 -3.078 -0.602 1.00 98.38 111 ALA A CA 1
ATOM 869 C C . ALA A 1 111 ? 3.339 -2.135 -1.536 1.00 98.38 111 ALA A C 1
ATOM 871 O O . ALA A 1 111 ? 3.533 -2.232 -2.757 1.00 98.38 111 ALA A O 1
ATOM 872 N N . PRO A 1 112 ? 2.493 -1.233 -1.013 1.00 98.38 112 PRO A N 1
ATOM 873 C CA . PRO A 1 112 ? 1.765 -0.283 -1.846 1.00 98.38 112 PRO A CA 1
ATOM 874 C C . PRO A 1 112 ? 2.720 0.685 -2.543 1.00 98.38 112 PRO A C 1
ATOM 876 O O . PRO A 1 112 ? 3.629 1.216 -1.911 1.00 98.38 112 PRO A O 1
ATOM 879 N N . ILE A 1 113 ? 2.507 0.918 -3.834 1.00 98.25 113 ILE A N 1
ATOM 880 C CA . ILE A 1 113 ? 3.299 1.839 -4.658 1.00 98.25 113 ILE A CA 1
ATOM 881 C C . ILE A 1 113 ? 2.645 3.218 -4.665 1.00 98.25 113 ILE A C 1
ATOM 883 O O . ILE A 1 113 ? 3.303 4.218 -4.396 1.00 98.25 113 ILE A O 1
ATOM 887 N N . GLY A 1 114 ? 1.354 3.269 -4.985 1.00 98.06 114 GLY A N 1
ATOM 888 C CA . GLY A 1 114 ? 0.629 4.513 -5.193 1.00 98.06 114 GLY A CA 1
ATOM 889 C C . GLY A 1 114 ? -0.751 4.267 -5.784 1.00 98.06 114 GLY A C 1
ATOM 890 O O . GLY A 1 114 ? -1.131 3.118 -6.025 1.00 98.06 114 GLY A O 1
ATOM 891 N N . ILE A 1 115 ? -1.479 5.362 -5.980 1.00 98.56 115 ILE A N 1
ATOM 892 C CA . ILE A 1 115 ? -2.832 5.383 -6.526 1.00 98.56 115 ILE A CA 1
ATOM 893 C C . ILE A 1 115 ? -2.887 6.495 -7.573 1.00 98.56 115 ILE A C 1
ATOM 895 O O . ILE A 1 115 ? -2.480 7.616 -7.265 1.00 98.56 115 ILE A O 1
ATOM 899 N N . ALA A 1 116 ? -3.318 6.178 -8.790 1.00 97.94 116 ALA A N 1
ATOM 900 C CA . ALA A 1 116 ? -3.467 7.126 -9.894 1.00 97.94 116 ALA A CA 1
ATOM 901 C C . ALA A 1 116 ? -4.389 6.536 -10.968 1.00 97.94 116 ALA A C 1
ATOM 903 O O . ALA A 1 116 ? -4.574 5.325 -10.998 1.00 97.94 116 ALA A O 1
ATOM 904 N N . ASP A 1 117 ? -4.912 7.384 -11.848 1.00 96.88 117 ASP A N 1
ATOM 905 C CA . ASP A 1 117 ? -5.557 6.968 -13.098 1.00 96.88 117 ASP A CA 1
ATOM 906 C C . ASP A 1 117 ? -4.464 6.518 -14.076 1.00 96.88 117 ASP A C 1
ATOM 908 O O . ASP A 1 117 ? -3.805 7.344 -14.704 1.00 96.88 117 ASP A O 1
ATOM 912 N N . LEU A 1 118 ? -4.163 5.219 -14.088 1.00 98.12 118 LEU A N 1
ATOM 913 C CA . LEU A 1 118 ? -3.025 4.626 -14.788 1.00 98.12 118 LEU A CA 1
ATOM 914 C C . LEU A 1 118 ? -3.309 4.349 -16.265 1.00 98.12 118 LEU A C 1
ATOM 916 O O . LEU A 1 118 ? -2.351 4.280 -17.037 1.00 98.12 118 LEU A O 1
ATOM 920 N N . ASP A 1 119 ? -4.571 4.143 -16.648 1.00 95.56 119 ASP A N 1
ATOM 921 C CA . ASP A 1 119 ? -4.988 3.935 -18.042 1.00 95.56 119 ASP A CA 1
ATOM 922 C C . ASP A 1 119 ? -5.690 5.152 -18.672 1.00 95.56 119 ASP A C 1
ATOM 924 O O . ASP A 1 119 ? -5.984 5.141 -19.868 1.00 95.56 119 ASP A O 1
ATOM 928 N N . GLY A 1 120 ? -5.875 6.238 -17.919 1.00 94.00 120 GLY A N 1
ATOM 929 C CA . GLY A 1 120 ? -6.418 7.500 -18.416 1.00 94.00 120 GLY A CA 1
ATOM 930 C C . GLY A 1 120 ? -7.930 7.471 -18.642 1.00 94.00 120 GLY A C 1
ATOM 931 O O . GLY A 1 120 ? -8.444 8.306 -19.398 1.00 94.00 120 GLY A O 1
ATOM 932 N N . ASP A 1 121 ? -8.643 6.506 -18.052 1.00 93.25 121 ASP A N 1
ATOM 933 C CA . ASP A 1 121 ? -10.092 6.355 -18.199 1.00 93.25 121 ASP A CA 1
ATOM 934 C C . ASP A 1 121 ? -10.904 7.196 -17.196 1.00 93.25 121 ASP A C 1
ATOM 936 O O . ASP A 1 121 ? -12.135 7.273 -17.298 1.00 93.25 121 ASP A O 1
ATOM 940 N N . GLY A 1 122 ? -10.214 7.895 -16.291 1.00 93.19 122 GLY A N 1
ATOM 941 C CA . GLY A 1 122 ? -10.787 8.747 -15.256 1.00 93.19 122 GLY A CA 1
ATOM 942 C C . GLY A 1 122 ? -11.066 8.032 -13.935 1.00 93.19 122 GLY A C 1
ATOM 943 O O . GLY A 1 122 ? -11.491 8.696 -12.990 1.00 93.19 122 GLY A O 1
ATOM 944 N N . GLN A 1 123 ? -10.838 6.720 -13.843 1.00 94.44 123 GLN A N 1
ATOM 945 C CA . GLN A 1 123 ? -10.918 5.960 -12.596 1.00 94.44 123 GLN A CA 1
ATOM 946 C C . GLN A 1 123 ? -9.525 5.759 -12.008 1.00 94.44 123 GLN A C 1
ATOM 948 O O . GLN A 1 123 ? -8.531 5.743 -12.718 1.00 94.44 123 GLN A O 1
ATOM 953 N N . LEU A 1 124 ? -9.439 5.631 -10.685 1.00 97.31 124 LEU A N 1
ATOM 954 C CA . LEU A 1 124 ? -8.158 5.430 -10.020 1.00 97.31 124 LEU A CA 1
ATOM 955 C C . LEU A 1 124 ? -7.845 3.946 -9.839 1.00 97.31 124 LEU A C 1
ATOM 957 O O . LEU A 1 124 ? -8.650 3.169 -9.318 1.00 97.31 124 LEU A O 1
ATOM 961 N N . GLU A 1 125 ? -6.601 3.582 -10.130 1.00 98.25 125 GLU A N 1
ATOM 962 C CA . GLU A 1 125 ? -6.046 2.279 -9.814 1.00 98.25 125 GLU A CA 1
ATOM 963 C C . GLU A 1 125 ? -5.108 2.345 -8.615 1.00 98.25 125 GLU A C 1
ATOM 965 O O . GLU A 1 125 ? -4.301 3.258 -8.448 1.00 98.25 125 GLU A O 1
ATOM 970 N N . ILE A 1 126 ? -5.138 1.285 -7.818 1.00 98.81 126 ILE A N 1
ATOM 971 C CA . ILE A 1 126 ? -4.236 1.030 -6.707 1.00 98.81 126 ILE A CA 1
ATOM 972 C C . ILE A 1 126 ? -3.151 0.061 -7.177 1.00 98.81 126 ILE A C 1
ATOM 974 O O . ILE A 1 126 ? -3.423 -1.099 -7.504 1.00 98.81 126 ILE A O 1
ATOM 978 N N . ALA A 1 127 ? -1.898 0.510 -7.151 1.00 98.75 127 ALA A N 1
ATOM 979 C CA . ALA A 1 127 ? -0.745 -0.307 -7.502 1.00 98.75 127 ALA A CA 1
ATOM 980 C C . ALA A 1 127 ? 0.001 -0.786 -6.250 1.00 98.75 127 ALA A C 1
ATOM 982 O O . ALA A 1 127 ? 0.339 0.004 -5.362 1.00 98.75 127 ALA A O 1
ATOM 983 N N . TYR A 1 128 ? 0.336 -2.076 -6.190 1.00 98.81 128 TYR A N 1
ATOM 984 C CA . TYR A 1 128 ? 1.220 -2.627 -5.159 1.00 98.81 128 TYR A CA 1
ATOM 985 C C . TYR A 1 128 ? 2.097 -3.765 -5.687 1.00 98.81 128 TYR A C 1
ATOM 987 O O . TYR A 1 128 ? 1.774 -4.413 -6.681 1.00 98.81 128 TYR A O 1
ATOM 995 N N . VAL A 1 129 ? 3.198 -4.060 -4.989 1.00 98.69 129 VAL A N 1
ATOM 996 C CA . VAL A 1 129 ? 3.982 -5.284 -5.222 1.00 98.69 129 VAL A CA 1
ATOM 997 C C . VAL A 1 129 ? 3.644 -6.335 -4.171 1.00 98.69 129 VAL A C 1
ATOM 999 O O . VAL A 1 129 ? 3.895 -6.155 -2.981 1.00 98.69 129 VAL A O 1
ATOM 1002 N N . GLU A 1 130 ? 3.090 -7.462 -4.607 1.00 98.06 130 GLU A N 1
ATOM 1003 C CA . GLU A 1 130 ? 2.897 -8.651 -3.785 1.00 98.06 130 GLU A CA 1
ATOM 1004 C C . GLU A 1 130 ? 4.242 -9.312 -3.481 1.00 98.06 130 GLU A C 1
ATOM 1006 O O . GLU A 1 130 ? 4.996 -9.668 -4.391 1.00 98.06 130 GLU A O 1
ATOM 1011 N N . THR A 1 131 ? 4.494 -9.593 -2.200 1.00 96.94 131 THR A N 1
ATOM 1012 C CA . THR A 1 131 ? 5.670 -10.327 -1.710 1.00 96.94 131 THR A CA 1
ATOM 1013 C C . THR A 1 131 ? 6.986 -9.840 -2.338 1.00 96.94 131 THR A C 1
ATOM 1015 O O . THR A 1 131 ? 7.702 -10.635 -2.958 1.00 96.94 131 THR A O 1
ATOM 1018 N N . PRO A 1 132 ? 7.345 -8.550 -2.173 1.00 97.56 132 PRO A N 1
ATOM 1019 C CA . PRO A 1 132 ? 8.476 -7.921 -2.869 1.00 97.56 132 PRO A CA 1
ATOM 1020 C C . PRO A 1 132 ? 9.841 -8.563 -2.567 1.00 97.56 132 PRO A C 1
ATOM 1022 O O . PRO A 1 132 ? 10.806 -8.312 -3.287 1.00 97.56 132 PRO A O 1
ATOM 1025 N N . HIS A 1 133 ? 9.929 -9.403 -1.529 1.00 95.88 133 HIS A N 1
ATOM 1026 C CA . HIS A 1 133 ? 11.134 -10.139 -1.124 1.00 95.88 133 HIS A CA 1
ATOM 1027 C C . HIS A 1 133 ? 11.181 -11.599 -1.602 1.00 95.88 133 HIS A C 1
ATOM 1029 O O . HIS A 1 133 ? 12.163 -12.288 -1.337 1.00 95.88 133 HIS A O 1
ATOM 1035 N N . ILE A 1 134 ? 10.110 -12.108 -2.225 1.00 91.69 134 ILE A N 1
ATOM 1036 C CA . ILE A 1 134 ? 9.971 -13.527 -2.592 1.00 91.69 134 ILE A CA 1
ATOM 1037 C C . ILE A 1 134 ? 9.651 -13.665 -4.079 1.00 91.69 134 ILE A C 1
ATOM 1039 O O . ILE A 1 134 ? 10.516 -14.055 -4.859 1.00 91.69 134 ILE A O 1
ATOM 1043 N N . GLY A 1 135 ? 8.390 -13.409 -4.447 1.00 88.06 135 GLY A N 1
ATOM 1044 C CA . GLY A 1 135 ? 7.882 -13.585 -5.804 1.00 88.06 135 GLY A CA 1
ATOM 1045 C C . GLY A 1 135 ? 7.920 -12.285 -6.590 1.00 88.06 135 GLY A C 1
ATOM 1046 O O . GLY A 1 135 ? 8.348 -12.283 -7.741 1.00 88.06 135 GLY A O 1
ATOM 1047 N N . GLY A 1 136 ? 7.524 -11.183 -5.948 1.00 96.62 136 GLY A N 1
ATOM 1048 C CA . GLY A 1 136 ? 7.572 -9.864 -6.554 1.00 96.62 136 GLY A CA 1
ATOM 1049 C C . GLY A 1 136 ? 6.625 -9.740 -7.743 1.00 96.62 136 GLY A C 1
ATOM 1050 O O . GLY A 1 136 ? 7.060 -9.754 -8.896 1.00 96.62 136 GLY A O 1
ATOM 1051 N N . THR A 1 137 ? 5.325 -9.651 -7.467 1.00 98.44 137 THR A N 1
ATOM 1052 C CA . THR A 1 137 ? 4.301 -9.461 -8.508 1.00 98.44 137 THR A CA 1
ATOM 1053 C C . THR A 1 137 ? 3.699 -8.076 -8.368 1.00 98.44 137 THR A C 1
ATOM 1055 O O . THR A 1 137 ? 3.064 -7.790 -7.358 1.00 98.44 137 THR A O 1
ATOM 1058 N N . LEU A 1 138 ? 3.902 -7.217 -9.365 1.00 98.75 138 LEU A N 1
ATOM 1059 C CA . LEU A 1 138 ? 3.149 -5.976 -9.495 1.00 98.75 138 LEU A CA 1
ATOM 1060 C C . LEU A 1 138 ? 1.690 -6.334 -9.776 1.00 98.75 138 LEU A C 1
ATOM 1062 O O . LEU A 1 138 ? 1.425 -7.121 -10.685 1.00 98.75 138 LEU A O 1
ATOM 1066 N N . ARG A 1 139 ? 0.767 -5.768 -9.004 1.00 98.75 139 ARG A N 1
ATOM 1067 C CA . ARG A 1 139 ? -0.674 -5.902 -9.207 1.00 98.75 139 ARG A CA 1
ATOM 1068 C C . ARG A 1 139 ? -1.328 -4.535 -9.227 1.00 98.75 139 ARG A C 1
ATOM 1070 O O . ARG A 1 139 ? -0.949 -3.664 -8.443 1.00 98.75 139 ARG A O 1
ATOM 1077 N N . ILE A 1 140 ? -2.314 -4.408 -10.101 1.00 98.75 140 ILE A N 1
ATOM 1078 C CA . ILE A 1 140 ? -3.130 -3.219 -10.296 1.00 98.75 140 ILE A CA 1
ATOM 1079 C C . ILE A 1 140 ? -4.572 -3.582 -9.967 1.00 98.75 140 ILE A C 1
ATOM 1081 O O . ILE A 1 140 ? -5.095 -4.568 -10.492 1.00 98.75 140 ILE A O 1
ATOM 1085 N N . TRP A 1 141 ? -5.191 -2.801 -9.092 1.00 98.62 141 TRP A N 1
ATOM 1086 C CA . TRP A 1 141 ? -6.555 -3.016 -8.627 1.00 98.62 141 TRP A CA 1
ATOM 1087 C C . TRP A 1 141 ? -7.395 -1.769 -8.831 1.00 98.62 141 TRP A C 1
ATOM 1089 O O . TRP A 1 141 ? -6.892 -0.670 -8.641 1.00 98.62 141 TRP A O 1
ATOM 1099 N N . ARG A 1 142 ? -8.677 -1.947 -9.126 1.00 97.38 142 ARG A N 1
ATOM 1100 C CA . ARG A 1 142 ? -9.675 -0.875 -9.135 1.00 97.38 142 ARG A CA 1
ATOM 1101 C C . ARG A 1 142 ? -10.778 -1.202 -8.134 1.00 97.38 142 ARG A C 1
ATOM 1103 O O . ARG A 1 142 ? -11.053 -2.381 -7.887 1.00 97.38 142 ARG A O 1
ATOM 1110 N N . LEU A 1 143 ? -11.368 -0.176 -7.536 1.00 97.38 143 LEU A N 1
ATOM 1111 C CA . LEU A 1 143 ? -12.560 -0.301 -6.705 1.00 97.38 143 LEU A CA 1
ATOM 1112 C C . LEU A 1 143 ? -13.803 -0.083 -7.580 1.00 97.38 143 LEU A C 1
ATOM 1114 O O . LEU A 1 143 ? -13.938 0.963 -8.196 1.00 97.38 143 LEU A O 1
ATOM 1118 N N . ASP A 1 144 ? -14.686 -1.077 -7.646 1.00 93.56 144 ASP A N 1
ATOM 1119 C CA . ASP A 1 144 ? -15.988 -1.010 -8.335 1.00 93.56 144 ASP A CA 1
ATOM 1120 C C . ASP A 1 144 ? -17.023 -1.784 -7.502 1.00 93.56 144 ASP A C 1
ATOM 1122 O O . ASP A 1 144 ? -17.336 -2.950 -7.758 1.00 93.56 144 ASP A O 1
ATOM 1126 N N . GLY A 1 145 ? -17.402 -1.211 -6.352 1.00 91.56 145 GLY A N 1
ATOM 1127 C CA . GLY A 1 145 ? -18.166 -1.875 -5.280 1.00 91.56 145 GLY A CA 1
ATOM 1128 C C . GLY A 1 145 ? -17.441 -3.044 -4.584 1.00 91.56 145 GLY A C 1
ATOM 1129 O O . GLY A 1 145 ? -17.828 -3.484 -3.503 1.00 91.56 145 GLY A O 1
ATOM 1130 N N . TYR A 1 146 ? -16.386 -3.569 -5.202 1.00 95.69 146 TYR A N 1
ATOM 1131 C CA . TYR A 1 146 ? -15.410 -4.517 -4.684 1.00 95.69 146 TYR A CA 1
ATOM 1132 C C . TYR A 1 146 ? -14.069 -4.299 -5.400 1.00 95.69 146 TYR A C 1
ATOM 1134 O O . TYR A 1 146 ? -14.000 -3.640 -6.433 1.00 95.69 146 TYR A O 1
ATOM 1142 N N . LEU A 1 147 ? -12.982 -4.855 -4.857 1.00 98.00 147 LEU A N 1
ATOM 1143 C CA . LEU A 1 147 ? -11.664 -4.762 -5.491 1.00 98.00 147 LEU A CA 1
ATOM 1144 C C . LEU A 1 147 ? -11.551 -5.759 -6.652 1.00 98.00 147 LEU A C 1
ATOM 1146 O O . LEU A 1 147 ? -11.661 -6.972 -6.447 1.00 98.00 147 LEU A O 1
ATOM 1150 N N . ILE A 1 148 ? -11.286 -5.241 -7.851 1.00 97.75 148 ILE A N 1
ATOM 1151 C CA . ILE A 1 148 ? -11.095 -5.997 -9.094 1.00 97.75 148 ILE A CA 1
ATOM 1152 C C . ILE A 1 148 ? -9.631 -5.906 -9.516 1.00 97.75 148 ILE A C 1
ATOM 1154 O O . ILE A 1 148 ? -9.079 -4.811 -9.587 1.00 97.75 148 ILE A O 1
ATOM 1158 N N . GLU A 1 149 ? -8.995 -7.046 -9.800 1.00 98.19 149 GLU A N 1
ATOM 1159 C CA . GLU A 1 149 ? -7.651 -7.045 -10.385 1.00 98.19 149 GLU A CA 1
ATOM 1160 C C . GLU A 1 149 ? -7.754 -6.683 -11.867 1.00 98.19 149 GLU A C 1
ATOM 1162 O O . GLU A 1 149 ? -8.404 -7.394 -12.634 1.00 98.19 149 GLU A O 1
ATOM 1167 N N . ILE A 1 150 ? -7.094 -5.591 -12.247 1.00 98.31 150 ILE A N 1
ATOM 1168 C CA . ILE A 1 150 ? -7.038 -5.087 -13.622 1.00 98.31 150 ILE A CA 1
ATOM 1169 C C . ILE A 1 150 ? -5.903 -5.768 -14.383 1.00 98.31 150 ILE A C 1
ATOM 1171 O O . ILE A 1 150 ? -6.093 -6.293 -15.476 1.00 98.31 150 ILE A O 1
ATOM 1175 N N . ALA A 1 151 ? -4.712 -5.803 -13.783 1.00 98.50 151 ALA A N 1
ATOM 1176 C CA . ALA A 1 151 ? -3.534 -6.389 -14.403 1.00 98.50 151 ALA A CA 1
ATOM 1177 C C . ALA A 1 151 ? -2.510 -6.850 -13.363 1.00 98.50 151 ALA A C 1
ATOM 1179 O O . ALA A 1 151 ? -2.432 -6.324 -12.248 1.00 98.50 151 ALA A O 1
ATOM 1180 N N . SER A 1 152 ? -1.659 -7.798 -13.753 1.00 98.50 152 SER A N 1
ATOM 1181 C CA . SER A 1 152 ? -0.508 -8.197 -12.949 1.00 98.50 152 SER A CA 1
ATOM 1182 C C . SER A 1 152 ? 0.704 -8.598 -13.792 1.00 98.50 152 SER A C 1
ATOM 1184 O O . SER A 1 152 ? 0.592 -9.049 -14.930 1.00 98.50 152 SER A O 1
ATOM 1186 N N . SER A 1 153 ? 1.898 -8.379 -13.237 1.00 98.06 153 SER A N 1
ATOM 1187 C CA . SER A 1 153 ? 3.183 -8.671 -13.880 1.00 98.06 153 SER A CA 1
ATOM 1188 C C . SER A 1 153 ? 4.211 -9.119 -12.845 1.00 98.06 153 SER A C 1
ATOM 1190 O O . SER A 1 153 ? 4.398 -8.488 -11.806 1.00 98.06 153 SER A O 1
ATOM 1192 N N . ALA A 1 154 ? 4.903 -10.223 -13.119 1.00 98.00 154 ALA A N 1
ATOM 1193 C CA . ALA A 1 154 ? 5.936 -10.761 -12.238 1.00 98.00 154 ALA A CA 1
ATOM 1194 C C . ALA A 1 154 ? 7.299 -10.067 -12.424 1.00 98.00 154 ALA A C 1
ATOM 1196 O O . ALA A 1 154 ? 7.584 -9.448 -13.450 1.00 98.00 154 ALA A O 1
ATOM 1197 N N . GLY A 1 155 ? 8.191 -10.242 -11.447 1.00 97.31 155 GLY A N 1
ATOM 1198 C CA . GLY A 1 155 ? 9.578 -9.779 -11.522 1.00 97.31 155 GLY A CA 1
ATOM 1199 C C . GLY A 1 155 ? 9.799 -8.350 -11.028 1.00 97.31 155 GLY A C 1
ATOM 1200 O O . GLY A 1 155 ? 10.806 -7.748 -11.399 1.00 97.31 155 GLY A O 1
ATOM 1201 N N . HIS A 1 156 ? 8.897 -7.830 -10.195 1.00 98.56 156 HIS A N 1
ATOM 1202 C CA . HIS A 1 156 ? 8.958 -6.485 -9.620 1.00 98.56 156 HIS A CA 1
ATOM 1203 C C . HIS A 1 156 ? 9.323 -6.528 -8.134 1.00 98.56 156 HIS A C 1
ATOM 1205 O O . HIS A 1 156 ? 8.930 -7.437 -7.412 1.00 98.56 156 HIS A O 1
ATOM 1211 N N . SER A 1 157 ? 10.045 -5.525 -7.651 1.00 98.38 157 SER A N 1
ATOM 1212 C CA . SER A 1 157 ? 10.275 -5.290 -6.227 1.00 98.38 157 SER A CA 1
ATOM 1213 C C . SER A 1 157 ? 10.320 -3.790 -5.963 1.00 98.38 157 SER A C 1
ATOM 1215 O O . SER A 1 157 ? 10.779 -3.014 -6.792 1.00 98.38 157 SER A O 1
ATOM 1217 N N . ASN A 1 158 ? 9.827 -3.365 -4.813 1.00 97.94 158 ASN A N 1
ATOM 1218 C CA . ASN A 1 158 ? 9.833 -1.967 -4.376 1.00 97.94 158 ASN A CA 1
ATOM 1219 C C . ASN A 1 158 ? 10.209 -1.841 -2.894 1.00 97.94 158 ASN A C 1
ATOM 1221 O O . ASN A 1 158 ? 10.068 -0.779 -2.301 1.00 97.94 158 ASN A O 1
ATOM 1225 N N . HIS A 1 159 ? 10.669 -2.930 -2.277 1.00 97.75 159 HIS A N 1
ATOM 1226 C CA . HIS A 1 159 ? 11.045 -2.937 -0.874 1.00 97.75 159 HIS A CA 1
ATOM 1227 C C . HIS A 1 159 ? 12.149 -3.961 -0.577 1.00 97.75 159 HIS A C 1
ATOM 1229 O O . HIS A 1 159 ? 12.095 -5.098 -1.051 1.00 97.75 159 HIS A O 1
ATOM 1235 N N . GLN A 1 160 ? 13.123 -3.577 0.248 1.00 96.06 160 GLN A N 1
ATOM 1236 C CA . GLN A 1 160 ? 14.106 -4.474 0.863 1.00 96.06 160 GLN A CA 1
ATOM 1237 C C . GLN A 1 160 ? 13.825 -4.588 2.362 1.00 96.06 160 GLN A C 1
ATOM 1239 O O . GLN A 1 160 ? 13.455 -3.611 3.002 1.00 96.06 160 GLN A O 1
ATOM 1244 N N . ILE A 1 161 ? 14.005 -5.784 2.928 1.00 95.50 161 ILE A N 1
ATOM 1245 C CA . ILE A 1 161 ? 13.741 -6.035 4.353 1.00 95.50 161 ILE A CA 1
ATOM 1246 C C . ILE A 1 161 ? 14.542 -5.056 5.221 1.00 95.50 161 ILE A C 1
ATOM 1248 O O . ILE A 1 161 ? 15.755 -4.928 5.055 1.00 95.50 161 ILE A O 1
ATOM 1252 N N . GLY A 1 162 ? 13.854 -4.415 6.165 1.00 94.88 162 GLY A N 1
ATOM 1253 C CA . GLY A 1 162 ? 14.427 -3.450 7.100 1.00 94.88 162 GLY A CA 1
ATOM 1254 C C . GLY A 1 162 ? 14.321 -1.995 6.644 1.00 94.88 162 GLY A C 1
ATOM 1255 O O . GLY A 1 162 ? 14.644 -1.106 7.428 1.00 94.88 162 GLY A O 1
ATOM 1256 N N . GLN A 1 163 ? 13.867 -1.728 5.414 1.00 95.44 163 GLN A N 1
ATOM 1257 C CA . GLN A 1 163 ? 13.521 -0.368 5.004 1.00 95.44 163 GLN A CA 1
ATOM 1258 C C . GLN A 1 163 ? 12.246 0.086 5.724 1.00 95.44 163 GLN A C 1
ATOM 1260 O O . GLN A 1 163 ? 11.317 -0.686 5.927 1.00 95.44 163 GLN A O 1
ATOM 1265 N N . ASN A 1 164 ? 12.204 1.362 6.091 1.00 95.94 164 ASN A N 1
ATOM 1266 C CA . ASN A 1 164 ? 11.030 2.033 6.655 1.00 95.94 164 ASN A CA 1
ATOM 1267 C C . ASN A 1 164 ? 10.353 2.950 5.619 1.00 95.94 164 ASN A C 1
ATOM 1269 O O . ASN A 1 164 ? 9.707 3.934 5.969 1.00 95.94 164 ASN A O 1
ATOM 1273 N N . PHE A 1 165 ? 10.554 2.655 4.336 1.00 95.88 165 PHE A N 1
ATOM 1274 C CA . PHE A 1 165 ? 10.004 3.377 3.194 1.00 95.88 165 PHE A CA 1
ATOM 1275 C C . PHE A 1 165 ? 9.728 2.390 2.057 1.00 95.88 165 PHE A C 1
ATOM 1277 O O . PHE A 1 165 ? 10.333 1.320 2.001 1.00 95.88 165 PHE A O 1
ATOM 1284 N N . ILE A 1 166 ? 8.848 2.767 1.129 1.00 97.12 166 ILE A N 1
ATOM 1285 C CA . ILE A 1 166 ? 8.656 2.045 -0.131 1.00 97.12 166 ILE A CA 1
ATOM 1286 C C . ILE A 1 166 ? 9.439 2.766 -1.227 1.00 97.12 166 ILE A C 1
ATOM 1288 O O . ILE A 1 166 ? 9.351 3.985 -1.353 1.00 97.12 166 ILE A O 1
ATOM 1292 N N . ALA A 1 167 ? 10.243 2.029 -1.989 1.00 97.19 167 ALA A N 1
ATOM 1293 C CA . ALA A 1 167 ? 11.063 2.577 -3.060 1.00 97.19 167 ALA A CA 1
ATOM 1294 C C . ALA A 1 167 ? 10.277 2.679 -4.376 1.00 97.19 167 ALA A C 1
ATOM 1296 O O . ALA A 1 167 ? 9.448 1.825 -4.682 1.00 97.19 167 ALA A O 1
ATOM 1297 N N . GLY A 1 168 ? 10.603 3.671 -5.203 1.00 96.31 168 GLY A N 1
ATOM 1298 C CA . GLY A 1 168 ? 9.877 3.920 -6.448 1.00 96.31 168 GLY A CA 1
ATOM 1299 C C . GLY A 1 168 ? 8.563 4.658 -6.198 1.00 96.31 168 GLY A C 1
ATOM 1300 O O . GLY A 1 168 ? 8.458 5.416 -5.236 1.00 96.31 168 GLY A O 1
ATOM 1301 N N . GLY A 1 169 ? 7.586 4.472 -7.082 1.00 97.88 169 GLY A N 1
ATOM 1302 C CA . GLY A 1 169 ? 6.326 5.213 -7.042 1.00 97.88 169 GLY A CA 1
ATOM 1303 C C . GLY A 1 169 ? 5.678 5.333 -8.415 1.00 97.88 169 GLY A C 1
ATOM 1304 O O . GLY A 1 169 ? 6.153 4.739 -9.384 1.00 97.88 169 GLY A O 1
ATOM 1305 N N . ILE A 1 170 ? 4.601 6.108 -8.483 1.00 98.44 170 ILE A N 1
ATOM 1306 C CA . ILE A 1 170 ? 3.969 6.517 -9.742 1.00 98.44 170 ILE A CA 1
ATOM 1307 C C . ILE A 1 170 ? 4.562 7.868 -10.155 1.00 98.44 170 ILE A C 1
ATOM 1309 O O . ILE A 1 170 ? 4.751 8.746 -9.311 1.00 98.44 170 ILE A O 1
ATOM 1313 N N . VAL A 1 171 ? 4.895 8.013 -11.434 1.00 97.81 171 VAL A N 1
ATOM 1314 C CA . VAL A 1 171 ? 5.454 9.229 -12.032 1.00 97.81 171 VAL A CA 1
ATOM 1315 C C . VAL A 1 171 ? 4.699 9.588 -13.304 1.00 97.81 171 VAL A C 1
ATOM 1317 O O . VAL A 1 171 ? 4.272 8.706 -14.039 1.00 97.81 171 VAL A O 1
ATOM 1320 N N . GLU A 1 172 ? 4.594 10.881 -13.591 1.00 96.88 172 GLU A N 1
ATOM 1321 C CA . GLU A 1 172 ? 4.045 11.374 -14.856 1.00 96.88 172 GLU A CA 1
ATOM 1322 C C . GLU A 1 172 ? 5.127 11.376 -15.941 1.00 96.88 172 GLU A C 1
ATOM 1324 O O . GLU A 1 172 ? 6.120 12.106 -15.828 1.00 96.88 172 GLU A O 1
ATOM 1329 N N . CYS A 1 173 ? 4.939 10.575 -16.992 1.00 95.94 173 CYS A N 1
ATOM 1330 C CA . CYS A 1 173 ? 5.782 10.565 -18.189 1.00 95.94 173 CYS A CA 1
ATOM 1331 C C . CYS A 1 173 ? 5.082 11.261 -19.367 1.00 95.94 173 CYS A C 1
ATOM 1333 O O . CYS A 1 173 ? 3.868 11.458 -19.338 1.00 95.94 173 CYS A O 1
ATOM 1335 N N . PRO A 1 174 ? 5.816 11.636 -20.434 1.00 94.44 174 PRO A N 1
ATOM 1336 C CA . PRO A 1 174 ? 5.208 12.200 -21.642 1.00 94.44 174 PRO A CA 1
ATOM 1337 C C . PRO A 1 174 ? 4.112 11.323 -22.266 1.00 94.44 174 PRO A C 1
ATOM 1339 O O . PRO A 1 174 ? 3.181 11.849 -22.871 1.00 94.44 174 PRO A O 1
ATOM 1342 N N . GLU A 1 175 ? 4.233 10.003 -22.132 1.00 91.38 175 GLU A N 1
ATOM 1343 C CA . GLU A 1 175 ? 3.285 9.005 -22.627 1.00 91.38 175 GLU A CA 1
ATOM 1344 C C . GLU A 1 175 ? 2.096 8.767 -21.683 1.00 91.38 175 GLU A C 1
ATOM 1346 O O . GLU A 1 175 ? 1.121 8.148 -22.101 1.00 91.38 175 GLU A O 1
ATOM 1351 N N . GLY A 1 176 ? 2.168 9.256 -20.441 1.00 94.31 176 GLY A N 1
ATOM 1352 C CA . GLY A 1 176 ? 1.181 9.026 -19.388 1.00 94.31 176 GLY A CA 1
ATOM 1353 C C . GLY A 1 176 ? 1.811 8.602 -18.054 1.00 94.31 176 GLY A C 1
ATOM 1354 O O . GLY A 1 176 ? 3.041 8.549 -17.924 1.00 94.31 176 GLY A O 1
ATOM 1355 N N . PRO A 1 177 ? 0.982 8.303 -17.045 1.00 97.44 177 PRO A N 1
ATOM 1356 C CA . PRO A 1 177 ? 1.445 7.838 -15.749 1.00 97.44 177 PRO A CA 1
ATOM 1357 C C . PRO A 1 177 ? 2.131 6.471 -15.852 1.00 97.44 177 PRO A C 1
ATOM 1359 O O . PRO A 1 177 ? 1.688 5.549 -16.537 1.00 97.44 177 PRO A O 1
ATOM 1362 N N . ALA A 1 178 ? 3.245 6.330 -15.141 1.00 98.19 178 ALA A N 1
ATOM 1363 C CA . ALA A 1 178 ? 4.058 5.127 -15.143 1.00 98.19 178 ALA A CA 1
ATOM 1364 C C . ALA A 1 178 ? 4.509 4.750 -13.733 1.00 98.19 178 ALA A C 1
ATOM 1366 O O . ALA A 1 178 ? 4.737 5.583 -12.860 1.00 98.19 178 ALA A O 1
ATOM 1367 N N . ILE A 1 179 ? 4.694 3.454 -13.523 1.00 98.69 179 ILE A N 1
ATOM 1368 C CA . ILE A 1 179 ? 5.119 2.857 -12.266 1.00 98.69 179 ILE A CA 1
ATOM 1369 C C . ILE A 1 179 ? 6.617 2.577 -12.317 1.00 98.69 179 ILE A C 1
ATOM 1371 O O . ILE A 1 179 ? 7.094 1.799 -13.148 1.00 98.69 179 ILE A O 1
ATOM 1375 N N . ILE A 1 180 ? 7.352 3.142 -11.366 1.00 98.62 180 ILE A N 1
ATOM 1376 C CA . ILE A 1 180 ? 8.760 2.844 -11.129 1.00 98.62 180 ILE A CA 1
ATOM 1377 C C . ILE A 1 180 ? 8.880 1.797 -10.023 1.00 98.62 180 ILE A C 1
ATOM 1379 O O . ILE A 1 180 ? 8.453 2.000 -8.888 1.00 98.62 180 ILE A O 1
ATOM 1383 N N . THR A 1 181 ? 9.537 0.688 -10.351 1.00 98.62 181 THR A N 1
ATOM 1384 C CA . THR A 1 181 ? 9.942 -0.367 -9.406 1.00 98.62 181 THR A CA 1
ATOM 1385 C C . THR A 1 181 ? 11.381 -0.792 -9.693 1.00 98.62 181 THR A C 1
ATOM 1387 O O . THR A 1 181 ? 11.939 -0.451 -10.733 1.00 98.62 181 THR A O 1
ATOM 1390 N N . ALA A 1 182 ? 12.005 -1.546 -8.796 1.00 98.25 182 ALA A N 1
ATOM 1391 C CA . ALA A 1 182 ? 13.168 -2.359 -9.131 1.00 98.25 182 ALA A CA 1
ATOM 1392 C C . ALA A 1 182 ? 12.710 -3.691 -9.748 1.00 98.25 182 ALA A C 1
ATOM 1394 O O . ALA A 1 182 ? 11.568 -4.127 -9.573 1.00 98.25 182 ALA A O 1
ATOM 1395 N N . ASP A 1 183 ? 13.603 -4.384 -10.448 1.00 97.19 183 ASP A N 1
ATOM 1396 C CA . ASP A 1 183 ? 13.400 -5.801 -10.726 1.00 97.19 183 ASP A CA 1
ATOM 1397 C C . ASP A 1 183 ? 13.538 -6.637 -9.437 1.00 97.19 183 ASP A C 1
ATOM 1399 O O . ASP A 1 183 ? 14.130 -6.212 -8.444 1.00 97.19 183 ASP A O 1
ATOM 1403 N N . ALA A 1 184 ? 13.016 -7.865 -9.441 1.00 93.88 184 ALA A N 1
ATOM 1404 C CA . ALA A 1 184 ? 13.041 -8.747 -8.264 1.00 93.88 184 ALA A CA 1
ATOM 1405 C C . ALA A 1 184 ? 14.456 -9.041 -7.714 1.00 93.88 184 ALA A C 1
ATOM 1407 O O . ALA A 1 184 ? 14.602 -9.535 -6.598 1.00 93.88 184 ALA A O 1
ATOM 1408 N N . ARG A 1 185 ? 15.511 -8.762 -8.494 1.00 92.94 185 ARG A N 1
ATOM 1409 C CA . ARG A 1 185 ? 16.914 -8.960 -8.104 1.00 92.94 185 ARG A CA 1
ATOM 1410 C C . ARG A 1 185 ? 17.630 -7.662 -7.735 1.00 92.94 185 ARG A C 1
ATOM 1412 O O . ARG A 1 185 ? 18.822 -7.735 -7.440 1.00 92.94 185 ARG A O 1
ATOM 1419 N N . TRP A 1 186 ? 16.945 -6.520 -7.766 1.00 96.19 186 TRP A N 1
ATOM 1420 C CA . TRP A 1 186 ? 17.515 -5.197 -7.513 1.00 96.19 186 TRP A CA 1
ATOM 1421 C C . TRP A 1 186 ? 18.742 -4.877 -8.385 1.00 96.19 186 TRP A C 1
ATOM 1423 O O . TRP A 1 186 ? 19.713 -4.278 -7.928 1.00 96.19 186 TRP A O 1
ATOM 1433 N N . ARG A 1 187 ? 18.727 -5.310 -9.651 1.00 95.44 187 ARG A N 1
ATOM 1434 C CA . ARG A 1 187 ? 19.797 -5.053 -10.633 1.00 95.44 187 ARG A CA 1
ATOM 1435 C C . ARG A 1 187 ? 19.462 -3.913 -11.579 1.00 95.44 187 ARG A C 1
ATOM 1437 O O . ARG A 1 187 ? 20.366 -3.208 -12.019 1.00 95.44 187 ARG A O 1
ATOM 1444 N N . LEU A 1 188 ? 18.188 -3.785 -11.924 1.00 97.56 188 LEU A N 1
ATOM 1445 C CA . LEU A 1 188 ? 17.665 -2.798 -12.860 1.00 97.56 188 LEU A CA 1
ATOM 1446 C C . LEU A 1 188 ? 16.400 -2.179 -12.275 1.00 97.56 188 LEU A C 1
ATOM 1448 O O . LEU A 1 188 ? 15.699 -2.815 -11.487 1.00 97.56 188 LEU A O 1
ATOM 1452 N N . GLY A 1 189 ? 16.109 -0.951 -12.680 1.00 98.19 189 GLY A N 1
ATOM 1453 C CA . GLY A 1 189 ? 14.783 -0.374 -12.540 1.00 98.19 189 GLY A CA 1
ATOM 1454 C C . GLY A 1 189 ? 13.849 -0.919 -13.618 1.00 98.19 189 GLY A C 1
ATOM 1455 O O . GLY A 1 189 ? 14.296 -1.435 -14.644 1.00 98.19 189 GLY A O 1
ATOM 1456 N N . ARG A 1 190 ? 12.549 -0.813 -13.372 1.00 98.44 190 ARG A N 1
ATOM 1457 C CA . ARG A 1 190 ? 11.462 -1.128 -14.295 1.00 98.44 190 ARG A CA 1
ATOM 1458 C C . ARG A 1 190 ? 10.510 0.055 -14.346 1.00 98.44 190 ARG A C 1
ATOM 1460 O O . ARG A 1 190 ? 9.941 0.404 -13.313 1.00 98.44 190 ARG A O 1
ATOM 1467 N N . LEU A 1 191 ? 10.345 0.635 -15.530 1.00 98.38 191 LEU A N 1
ATOM 1468 C CA . LEU A 1 191 ? 9.311 1.622 -15.828 1.00 98.38 191 LEU A CA 1
ATOM 1469 C C . LEU A 1 191 ? 8.143 0.862 -16.447 1.00 98.38 191 LEU A C 1
ATOM 1471 O O . LEU A 1 191 ? 8.329 0.179 -17.452 1.00 98.38 191 LEU A O 1
ATOM 1475 N N . THR A 1 192 ? 6.982 0.884 -15.802 1.00 98.62 192 THR A N 1
ATOM 1476 C CA . THR A 1 192 ? 5.829 0.072 -16.204 1.00 98.62 192 THR A CA 1
ATOM 1477 C C . THR A 1 192 ? 4.612 0.934 -16.443 1.00 98.62 192 THR A C 1
ATOM 1479 O O . THR A 1 192 ? 4.192 1.634 -15.534 1.00 98.62 192 THR A O 1
ATOM 1482 N N . MET A 1 193 ? 4.035 0.845 -17.633 1.00 98.12 193 MET A N 1
ATOM 1483 C CA . MET A 1 193 ? 2.781 1.514 -17.975 1.00 98.12 193 MET A CA 1
ATOM 1484 C C . MET A 1 193 ? 1.653 0.487 -18.042 1.00 98.12 193 MET A C 1
ATOM 1486 O O . MET A 1 193 ? 1.875 -0.643 -18.498 1.00 98.12 193 MET A O 1
ATOM 1490 N N . LEU A 1 194 ? 0.471 0.883 -17.576 1.00 98.25 194 LEU A N 1
ATOM 1491 C CA . LEU A 1 194 ? -0.778 0.197 -17.875 1.00 98.25 194 LEU A CA 1
ATOM 1492 C C . LEU A 1 194 ? -1.271 0.722 -19.226 1.00 98.25 194 LEU A C 1
ATOM 1494 O O . LEU A 1 194 ? -1.261 1.923 -19.463 1.00 98.25 194 LEU A O 1
ATOM 1498 N N . THR A 1 195 ? -1.617 -0.171 -20.140 1.00 93.88 195 THR A N 1
ATOM 1499 C CA . THR A 1 195 ? -2.181 0.204 -21.441 1.00 93.88 195 THR A CA 1
ATOM 1500 C C . THR A 1 195 ? -3.701 0.122 -21.423 1.00 93.88 195 THR A C 1
ATOM 1502 O O . THR A 1 195 ? -4.259 -0.620 -20.620 1.00 93.88 195 THR A O 1
ATOM 1505 N N . ASP A 1 196 ? -4.362 0.793 -22.368 1.00 88.38 196 ASP A N 1
ATOM 1506 C CA . ASP A 1 196 ? -5.829 0.824 -22.510 1.00 88.38 196 ASP A CA 1
ATOM 1507 C C . ASP A 1 196 ? -6.478 -0.576 -22.620 1.00 88.38 196 ASP A C 1
ATOM 1509 O O . ASP A 1 196 ? -7.653 -0.763 -22.318 1.00 88.38 196 ASP A O 1
ATOM 1513 N N . ASP A 1 197 ? -5.727 -1.592 -23.069 1.00 91.50 197 ASP A N 1
ATOM 1514 C CA . ASP A 1 197 ? -6.142 -3.004 -23.104 1.00 91.50 197 ASP A CA 1
ATOM 1515 C C . ASP A 1 197 ? -5.817 -3.774 -21.805 1.00 91.50 197 ASP A C 1
ATOM 1517 O O . ASP A 1 197 ? -5.765 -5.009 -21.794 1.00 91.50 197 ASP A O 1
ATOM 1521 N N . GLN A 1 198 ? -5.597 -3.039 -20.712 1.00 93.50 198 GLN A N 1
ATOM 1522 C CA . GLN A 1 198 ? -5.299 -3.524 -19.364 1.00 93.50 198 GLN A CA 1
ATOM 1523 C C . GLN A 1 198 ? -4.086 -4.467 -19.321 1.00 93.50 198 GLN A C 1
ATOM 1525 O O . GLN A 1 198 ? -4.071 -5.479 -18.618 1.00 93.50 198 GLN A O 1
ATOM 1530 N N . GLN A 1 199 ? -3.044 -4.155 -20.098 1.00 96.69 199 GLN A N 1
ATOM 1531 C CA . GLN A 1 199 ? -1.777 -4.888 -20.079 1.00 96.69 199 GLN A CA 1
ATOM 1532 C C . GLN A 1 199 ? -0.675 -4.054 -19.428 1.00 96.69 199 GLN A C 1
ATOM 1534 O O . GLN A 1 199 ? -0.593 -2.844 -19.606 1.00 96.69 199 GLN A O 1
ATOM 1539 N N . LEU A 1 200 ? 0.229 -4.715 -18.702 1.00 98.31 200 LEU A N 1
ATOM 1540 C CA . LEU A 1 200 ? 1.415 -4.060 -18.151 1.00 98.31 200 LEU A CA 1
ATOM 1541 C C . LEU A 1 200 ? 2.587 -4.187 -19.121 1.00 98.31 200 LEU A C 1
ATOM 1543 O O . LEU A 1 200 ? 3.053 -5.292 -19.416 1.00 98.31 200 LEU A O 1
ATOM 1547 N N . ARG A 1 201 ? 3.104 -3.048 -19.586 1.00 97.12 201 ARG A N 1
ATOM 1548 C CA . ARG A 1 201 ? 4.322 -2.975 -20.402 1.00 97.12 201 ARG A CA 1
ATOM 1549 C C . ARG A 1 201 ? 5.462 -2.432 -19.564 1.00 97.12 201 ARG A C 1
ATOM 1551 O O . ARG A 1 201 ? 5.417 -1.283 -19.142 1.00 97.12 201 ARG A O 1
ATOM 1558 N N . SER A 1 202 ? 6.476 -3.261 -19.333 1.00 97.38 202 SER A N 1
ATOM 1559 C CA . SER A 1 202 ? 7.629 -2.910 -18.502 1.00 97.38 202 SER A CA 1
ATOM 1560 C C . SER A 1 202 ? 8.911 -2.821 -19.314 1.00 97.38 202 SER A C 1
ATOM 1562 O O . SER A 1 202 ? 9.334 -3.811 -19.916 1.00 97.38 202 SER A O 1
ATOM 1564 N N . GLU A 1 203 ? 9.589 -1.684 -19.224 1.00 97.00 203 GLU A N 1
ATOM 1565 C CA . GLU A 1 203 ? 10.913 -1.477 -19.800 1.00 97.00 203 GLU A CA 1
ATOM 1566 C C . GLU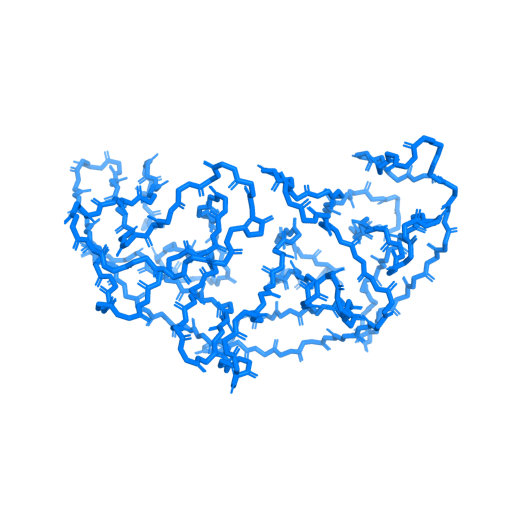 A 1 203 ? 11.980 -1.382 -18.700 1.00 97.00 203 GLU A C 1
ATOM 1568 O O . GLU A 1 203 ? 11.769 -0.723 -17.675 1.00 97.00 203 GLU A O 1
ATOM 1573 N N . PRO A 1 204 ? 13.125 -2.073 -18.851 1.00 97.88 204 PRO A N 1
ATOM 1574 C CA . PRO A 1 204 ? 14.202 -1.990 -17.882 1.00 97.88 204 PRO A CA 1
ATOM 1575 C C . PRO A 1 204 ? 15.031 -0.717 -18.073 1.00 97.88 204 PRO A C 1
ATOM 1577 O O . PRO A 1 204 ? 15.312 -0.315 -19.200 1.00 97.88 204 PRO A O 1
ATOM 1580 N N . PHE A 1 205 ? 15.543 -0.162 -16.976 1.00 97.81 205 PHE A N 1
ATOM 1581 C CA . PHE A 1 205 ? 16.489 0.954 -17.012 1.00 97.81 205 PHE A CA 1
ATOM 1582 C C . PHE A 1 205 ? 17.601 0.803 -15.953 1.00 97.81 205 PHE A C 1
ATOM 1584 O O . PHE A 1 205 ? 17.430 0.081 -14.964 1.00 97.81 205 PHE A O 1
ATOM 1591 N N . PRO A 1 206 ? 18.778 1.432 -16.134 1.00 97.38 206 PRO A N 1
ATOM 1592 C CA . PRO A 1 206 ? 19.857 1.369 -15.148 1.00 97.38 206 PRO A CA 1
ATOM 1593 C C . PRO A 1 206 ? 19.499 2.097 -13.845 1.00 97.38 206 PRO A C 1
ATOM 1595 O O . PRO A 1 206 ? 18.999 3.214 -13.882 1.00 97.38 206 PRO A O 1
ATOM 1598 N N . ILE A 1 207 ? 19.848 1.515 -12.694 1.00 95.19 207 ILE A N 1
ATOM 1599 C CA . ILE A 1 207 ? 19.706 2.148 -11.368 1.00 95.19 207 ILE A CA 1
ATOM 1600 C C . ILE A 1 207 ? 21.082 2.336 -10.714 1.00 95.19 207 ILE A C 1
ATOM 1602 O O . ILE A 1 207 ? 21.532 1.483 -9.942 1.00 95.19 207 ILE A O 1
ATOM 1606 N N . PRO A 1 208 ? 21.815 3.419 -11.038 1.00 86.94 208 PRO A N 1
ATOM 1607 C CA . PRO A 1 208 ? 23.109 3.688 -10.426 1.00 86.94 208 PRO A CA 1
ATOM 1608 C C . PRO A 1 208 ? 22.992 3.682 -8.898 1.00 86.94 208 PRO A C 1
ATOM 1610 O O . PRO A 1 208 ? 22.117 4.328 -8.327 1.00 86.94 208 PRO A O 1
ATOM 1613 N N . ASN A 1 209 ? 23.871 2.932 -8.233 1.00 86.44 209 ASN A N 1
ATOM 1614 C CA . ASN A 1 209 ? 23.881 2.765 -6.774 1.00 86.44 209 ASN A CA 1
ATOM 1615 C C . ASN A 1 209 ? 22.600 2.146 -6.176 1.00 86.44 209 ASN A C 1
ATOM 1617 O O . ASN A 1 209 ? 22.392 2.244 -4.970 1.00 86.44 209 ASN A O 1
ATOM 1621 N N . GLY A 1 210 ? 21.755 1.502 -6.989 1.00 85.75 210 GLY A N 1
ATOM 1622 C CA . GLY A 1 210 ? 20.532 0.848 -6.519 1.00 85.75 210 GLY A CA 1
ATOM 1623 C C . GLY A 1 210 ? 19.413 1.811 -6.112 1.00 85.75 210 GLY A C 1
ATOM 1624 O O . GLY A 1 210 ? 18.486 1.399 -5.421 1.00 85.75 210 GLY A O 1
ATOM 1625 N N . VAL A 1 211 ? 19.497 3.082 -6.516 1.00 90.56 211 VAL A N 1
ATOM 1626 C CA . VAL A 1 211 ? 18.489 4.105 -6.208 1.00 90.56 211 VAL A CA 1
ATOM 1627 C C . VAL A 1 211 ? 17.518 4.237 -7.379 1.00 90.56 211 VAL A C 1
ATOM 1629 O O . VAL A 1 211 ? 17.941 4.406 -8.523 1.00 90.56 211 VAL A O 1
ATOM 1632 N N . LEU A 1 212 ? 16.217 4.160 -7.088 1.00 95.69 212 LEU A N 1
ATOM 1633 C CA . LEU A 1 212 ? 15.161 4.405 -8.071 1.00 95.69 212 LEU A CA 1
ATOM 1634 C C . LEU A 1 212 ? 14.935 5.917 -8.240 1.00 95.69 212 LEU A C 1
ATOM 1636 O O . LEU A 1 212 ? 14.919 6.634 -7.236 1.00 95.69 212 LEU A O 1
ATOM 1640 N N . PRO A 1 213 ? 14.769 6.414 -9.478 1.00 94.00 213 PRO A N 1
ATOM 1641 C CA . PRO A 1 213 ? 14.486 7.820 -9.718 1.00 94.00 213 PRO A CA 1
ATOM 1642 C C . PRO A 1 213 ? 13.049 8.169 -9.310 1.00 94.00 213 PRO A C 1
ATOM 1644 O O . PRO A 1 213 ? 12.183 7.303 -9.207 1.00 94.00 213 PRO A O 1
ATOM 1647 N N . THR A 1 214 ? 12.800 9.460 -9.104 1.00 90.50 214 THR A N 1
ATOM 1648 C CA . THR A 1 214 ? 11.471 10.022 -8.798 1.00 90.50 214 THR A CA 1
ATOM 1649 C C . THR A 1 214 ? 10.819 10.677 -10.020 1.00 90.50 214 THR A C 1
ATOM 1651 O O . THR A 1 214 ? 9.871 11.442 -9.883 1.00 90.50 214 THR A O 1
ATOM 1654 N N . ALA A 1 215 ? 11.382 10.446 -11.205 1.00 93.44 215 ALA A N 1
ATOM 1655 C CA . ALA A 1 215 ? 10.923 10.947 -12.493 1.00 93.44 215 ALA A CA 1
ATOM 1656 C C . ALA A 1 215 ? 11.249 9.904 -13.570 1.00 93.44 215 ALA A C 1
ATOM 1658 O O . ALA A 1 215 ? 12.042 8.988 -13.324 1.00 93.44 215 ALA A O 1
ATOM 1659 N N . CYS A 1 216 ? 10.650 10.052 -14.748 1.00 93.25 216 CYS A N 1
ATOM 1660 C CA . CYS A 1 216 ? 10.851 9.123 -15.854 1.00 93.25 216 CYS A CA 1
ATOM 1661 C C . CYS A 1 216 ? 12.331 9.108 -16.299 1.00 93.25 216 CYS A C 1
ATOM 1663 O O . CYS A 1 216 ? 12.917 10.186 -16.451 1.00 93.25 216 CYS A O 1
ATOM 1665 N N . PRO A 1 217 ? 12.946 7.916 -16.415 1.00 87.19 217 PRO A N 1
ATOM 1666 C CA . PRO A 1 217 ? 14.361 7.736 -16.748 1.00 87.19 217 PRO A CA 1
ATOM 1667 C C . PRO A 1 217 ? 14.700 8.001 -18.221 1.00 87.19 217 PRO A C 1
ATOM 1669 O O . PRO A 1 217 ? 13.786 7.962 -19.072 1.00 87.19 217 PRO A O 1
#

pLDDT: mean 94.81, std 7.02, range [39.19, 98.81]

InterPro domains:
  IPR028994 Integrin alpha, N-terminal [SSF69318] (55-146)

Sequence (217 aa):
MAGNAQEVAFTQIDGRASYGHGVLGDIPEWHGLRVTDTDGQVAELVLPPDHIFEDIAPRVVQLDDDAGIEIVVVETRFNAGAALAVYEYAEGQLRLEARTHWFGRRNRWLAPIGIADLDGDGQLEIAYVETPHIGGTLRIWRLDGYLIEIASSAGHSNHQIGQNFIAGGIVECPEGPAIITADARWRLGRLTMLTDDQQLRSEPFPIPNGVLPTACP

Secondary structure (DSSP, 8-state):
----EEEEEEE--TTPPP----TTTTPPPB-EEEEEETT--EEEEE--TTEEE-SSS-EEE--SSSSSEEEEEEEEETTTEEEEEEEEEETTEEEEEEEPPP-SSSS--EEEEEEE-SSSSSS-EEEEEESTTTT-EEEEEEESSSEEEEEEEESEE---TT-SS---EEEEETTEEEEEEEETTSSEEEEEEE-TTS-EEEEEEE-GGGPPPSS--

Organism: NCBI:txid1690039

Radius of gyration: 17.16 Å; chains: 1; bounding box: 45×37×49 Å

Foldseek 3Di:
DAFAFPDKWFADDPPQDDLPLQQLAPQDWGFKIWTQGPVRQIEIDGHPSQKTFPALTWDWACQDPDRWIWTWTWMAGSAQGTKTWIWTGDPSYTDTQEIDGGNRGRSWGKAWADWDPQAPPPGIWTWIFTRLQPWTKIWIWGDDSYTDTLEIDTFWHQGGGNHNDTAWHWEADPVGIWTWTAGSVLQWIWTWGQYNNSYIDIDTHGDVVSHIDHYDD